Protein AF-A0A4U0XY15-F1 (afdb_monomer_lite)

Organism: NCBI:txid331657

Foldseek 3Di:
DDDDDPPPPPDPDADALVLLVQLLVVLLVVLLCLCACQQQLHDSCLLVQQQLLQFDFDQPDQDFFDFRLPPPSHDCVNRSLAGDSLVSLVVRPDDPVVLSVVVNVLLVCLVPVNADPDDCDVSNVVSVVSLVVSLLSLLSLCCSFQLAAWDFPQDDDPPPPDDPFGGDTQSQFAFRTRHNVDRGQWHRDSSFTWGWTQDPLDPPRDDIDITTGDSSSRSSVSSCVNYRLCSNCSSHVPDLSNPDRGSAADPVHPVRTDGPVNSLCSQQVSCCVRVVGRDGSLSSNLNSLVVCCVPPVVSNDPSSVVSNVVVPDD

Radius of gyration: 21.21 Å; chains: 1; bounding box: 57×50×67 Å

Structure (mmCIF, N/CA/C/O backbone):
data_AF-A0A4U0XY15-F1
#
_entry.id   AF-A0A4U0XY15-F1
#
loop_
_atom_site.group_PDB
_atom_site.id
_atom_site.type_symbol
_atom_site.label_atom_id
_atom_site.label_alt_id
_atom_site.label_comp_id
_atom_site.label_asym_id
_atom_site.label_entity_id
_atom_site.label_seq_id
_atom_site.pdbx_PDB_ins_code
_atom_site.Cartn_x
_atom_site.Cartn_y
_atom_site.Cartn_z
_atom_site.occupancy
_atom_site.B_iso_or_equiv
_atom_site.auth_seq_id
_atom_site.auth_comp_id
_atom_site.auth_asym_id
_atom_site.auth_atom_id
_atom_site.pdbx_PDB_model_num
ATOM 1 N N . MET A 1 1 ? -32.249 26.464 43.945 1.00 40.59 1 MET A N 1
ATOM 2 C CA . MET A 1 1 ? -30.861 26.825 44.298 1.00 40.59 1 MET A CA 1
ATOM 3 C C . MET A 1 1 ? -30.090 25.553 44.604 1.00 40.59 1 MET A C 1
ATOM 5 O O . MET A 1 1 ? -30.257 25.000 45.678 1.00 40.59 1 MET A O 1
ATOM 9 N N . ALA A 1 2 ? -29.302 25.084 43.643 1.00 29.73 2 ALA A N 1
ATOM 10 C CA . ALA A 1 2 ? -28.113 24.262 43.849 1.00 29.73 2 ALA A CA 1
ATOM 11 C C . ALA A 1 2 ? -27.262 24.458 42.589 1.00 29.73 2 ALA A C 1
ATOM 13 O O . ALA A 1 2 ? -27.740 24.267 41.473 1.00 29.73 2 ALA A O 1
ATOM 14 N N . SER A 1 3 ? -26.074 25.005 42.804 1.00 31.78 3 SER A N 1
ATOM 15 C CA . SER A 1 3 ? -25.081 25.400 41.811 1.00 31.78 3 SER A CA 1
ATOM 16 C C . SER A 1 3 ? -24.139 24.233 41.503 1.00 31.78 3 SER A C 1
ATOM 18 O O . SER A 1 3 ? -23.955 23.372 42.360 1.00 31.78 3 SER A O 1
ATOM 20 N N . ALA A 1 4 ? -23.467 24.343 40.350 1.00 26.89 4 ALA A N 1
ATOM 21 C CA . ALA A 1 4 ? -22.202 23.698 39.985 1.00 26.89 4 ALA A CA 1
ATOM 22 C C . ALA A 1 4 ? -22.316 22.235 39.496 1.00 26.89 4 ALA A C 1
ATOM 24 O O . ALA A 1 4 ? -23.094 21.453 40.018 1.00 26.89 4 ALA A O 1
ATOM 25 N N . VAL A 1 5 ? -21.600 21.777 38.466 1.00 28.75 5 VAL A N 1
ATOM 26 C CA . VAL A 1 5 ? -20.317 22.220 37.905 1.00 28.75 5 VAL A CA 1
ATOM 27 C C . VAL A 1 5 ? -20.362 22.059 36.378 1.00 28.75 5 VAL A C 1
ATOM 29 O O . VAL A 1 5 ? -20.582 20.963 35.867 1.00 28.75 5 VAL A O 1
ATOM 32 N N . HIS A 1 6 ? -20.117 23.147 35.644 1.00 28.34 6 HIS A N 1
ATOM 33 C CA . HIS A 1 6 ? -19.667 23.073 34.256 1.00 28.34 6 HIS A CA 1
ATOM 34 C C . HIS A 1 6 ? -18.239 22.521 34.261 1.00 28.34 6 HIS A C 1
ATOM 36 O O . HIS A 1 6 ? -17.288 23.247 34.543 1.00 28.34 6 HIS A O 1
ATOM 42 N N . HIS A 1 7 ? -18.086 21.233 33.966 1.00 27.61 7 HIS A N 1
ATOM 43 C CA . HIS A 1 7 ? -16.799 20.693 33.550 1.00 27.61 7 HIS A CA 1
ATOM 44 C C . HIS A 1 7 ? -16.627 20.961 32.055 1.00 27.61 7 HIS A C 1
ATOM 46 O O . HIS A 1 7 ? -16.933 20.125 31.207 1.00 27.61 7 HIS A O 1
ATOM 52 N N . ASP A 1 8 ? -16.138 22.162 31.747 1.00 27.27 8 ASP A N 1
ATOM 53 C CA . ASP A 1 8 ? -15.455 22.439 30.489 1.00 27.27 8 ASP A CA 1
ATOM 54 C C . ASP A 1 8 ? -14.149 21.629 30.458 1.00 27.27 8 ASP A C 1
ATOM 56 O O . ASP A 1 8 ? -13.078 22.112 30.821 1.00 27.27 8 ASP A O 1
ATOM 60 N N . PHE A 1 9 ? -14.234 20.373 30.017 1.00 30.92 9 PHE A N 1
ATOM 61 C CA . PHE A 1 9 ? -13.080 19.678 29.458 1.00 30.92 9 PHE A CA 1
ATOM 62 C C . PHE A 1 9 ? -12.965 20.061 27.982 1.00 30.92 9 PHE A C 1
ATOM 64 O O . PHE A 1 9 ? -13.822 19.759 27.148 1.00 30.92 9 PHE A O 1
ATOM 71 N N . ILE A 1 10 ? -11.888 20.772 27.663 1.00 33.22 10 ILE A N 1
ATOM 72 C CA . ILE A 1 10 ? -11.533 21.219 26.318 1.00 33.22 10 ILE A CA 1
ATOM 73 C C . ILE A 1 10 ? -11.110 19.997 25.483 1.00 33.22 10 ILE A C 1
ATOM 75 O O . ILE A 1 10 ? -9.935 19.702 25.343 1.00 33.22 10 ILE A O 1
ATOM 79 N N . PHE A 1 11 ? -12.084 19.292 24.906 1.00 35.62 11 PHE A N 1
ATOM 80 C CA . PHE A 1 11 ? -11.947 18.466 23.699 1.00 35.62 11 PHE A CA 1
ATOM 81 C C . PHE A 1 11 ? -13.304 18.478 22.976 1.00 35.62 11 PHE A C 1
ATOM 83 O O . PHE A 1 11 ? -14.192 17.669 23.234 1.00 35.62 11 PHE A O 1
ATOM 90 N N . ARG A 1 12 ? -13.520 19.459 22.088 1.00 38.06 12 ARG A N 1
ATOM 91 C CA . ARG A 1 12 ? -14.828 19.684 21.448 1.00 38.06 12 ARG A CA 1
ATOM 92 C C . ARG A 1 12 ? -15.145 18.628 20.374 1.00 38.06 12 ARG A C 1
ATOM 94 O O . ARG A 1 12 ? -14.792 18.760 19.202 1.00 38.06 12 ARG A O 1
ATOM 101 N N . GLY A 1 13 ? -15.886 17.607 20.807 1.00 52.12 13 GLY A N 1
ATOM 102 C CA . GLY A 1 13 ? -16.767 16.746 20.011 1.00 52.12 13 GLY A CA 1
ATOM 103 C C . GLY A 1 13 ? -16.273 15.298 19.866 1.00 52.12 13 GLY A C 1
ATOM 104 O O . GLY A 1 13 ? -15.160 15.116 19.357 1.00 52.12 13 GLY A O 1
ATOM 105 N N . PRO A 1 14 ? -17.081 14.276 20.238 1.00 68.38 14 PRO A N 1
ATOM 106 C CA . PRO A 1 14 ? -16.707 12.874 20.064 1.00 68.38 14 PRO A CA 1
ATOM 107 C C . PRO A 1 14 ? -16.464 12.600 18.579 1.00 68.38 14 PRO A C 1
ATOM 109 O O . PRO A 1 14 ? -17.283 12.988 17.747 1.00 68.38 14 PRO A O 1
ATOM 112 N N . LEU A 1 15 ? -15.334 11.966 18.252 1.00 76.44 15 LEU A N 1
ATOM 113 C CA . LEU A 1 15 ? -15.074 11.460 16.904 1.00 76.44 15 LEU A CA 1
ATOM 114 C C . LEU A 1 15 ? -16.253 10.574 16.492 1.00 76.44 15 LEU A C 1
ATOM 116 O O . LEU A 1 15 ? -16.599 9.642 17.229 1.00 76.44 15 LEU A O 1
ATOM 120 N N . LYS A 1 16 ? -16.888 10.893 15.365 1.00 83.56 16 LYS A N 1
ATOM 121 C CA . LYS A 1 16 ? -18.026 10.129 14.854 1.00 83.56 16 LYS A CA 1
ATOM 122 C C . LYS A 1 16 ? -17.606 9.206 13.716 1.00 83.56 16 LYS A C 1
ATOM 124 O O . LYS A 1 16 ? -16.544 9.374 13.118 1.00 83.56 16 LYS A O 1
ATOM 129 N N . VAL A 1 17 ? -18.460 8.238 13.395 1.00 81.00 17 VAL A N 1
ATOM 130 C CA . VAL A 1 17 ? -18.240 7.342 12.249 1.00 81.00 17 VAL A CA 1
ATOM 131 C C . VAL A 1 17 ? -18.185 8.148 10.951 1.00 81.00 17 VAL A C 1
ATOM 133 O O . VAL A 1 17 ? -17.357 7.869 10.092 1.00 81.00 17 VAL A O 1
ATOM 136 N N . GLU A 1 18 ? -18.984 9.209 10.834 1.00 85.06 18 GLU A N 1
ATOM 137 C CA . GLU A 1 18 ? -18.983 10.084 9.66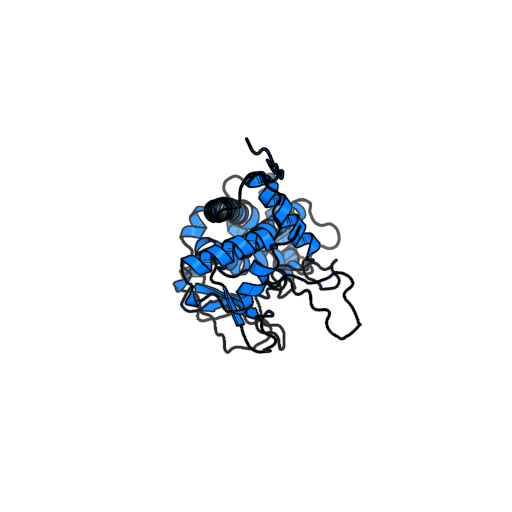1 1.00 85.06 18 GLU A CA 1
ATOM 138 C C . GLU A 1 18 ? -17.639 10.802 9.475 1.00 85.06 18 GLU A C 1
ATOM 140 O O . GLU A 1 18 ? -17.211 11.000 8.339 1.00 85.06 18 GLU A O 1
ATOM 145 N N . ASP A 1 19 ? -16.941 11.143 10.565 1.00 86.88 19 ASP A N 1
ATOM 146 C CA . ASP A 1 19 ? -15.603 11.743 10.499 1.00 86.88 19 ASP A CA 1
ATOM 147 C C . ASP A 1 19 ? -14.583 10.740 9.936 1.00 86.88 19 ASP A C 1
ATOM 149 O O . ASP A 1 19 ? -13.759 11.094 9.093 1.00 86.88 19 ASP A O 1
ATOM 153 N N . VAL A 1 20 ? -14.671 9.474 10.365 1.00 85.00 20 VAL A N 1
ATOM 154 C CA . VAL A 1 20 ? -13.834 8.363 9.876 1.00 85.00 20 VAL A CA 1
ATOM 155 C C . VAL A 1 20 ? -14.108 8.088 8.398 1.00 85.00 20 VAL A C 1
ATOM 157 O O . VAL A 1 20 ? -13.168 7.973 7.613 1.00 85.00 20 VAL A O 1
ATOM 160 N N . VAL A 1 21 ? -15.381 8.054 7.992 1.00 87.00 21 VAL A N 1
ATOM 161 C CA . VAL A 1 21 ? -15.777 7.845 6.591 1.00 87.00 21 VAL A CA 1
ATOM 162 C C . VAL A 1 21 ? -15.317 9.005 5.710 1.00 87.00 21 VAL A C 1
ATOM 164 O O . VAL A 1 21 ? -14.749 8.784 4.640 1.00 87.00 21 VAL A O 1
ATOM 167 N N . LYS A 1 22 ? -15.503 10.249 6.167 1.00 89.38 22 LYS A N 1
ATOM 168 C CA . LYS A 1 22 ? -15.029 11.446 5.465 1.00 89.38 22 LYS A CA 1
ATOM 169 C C . LYS A 1 22 ? -13.512 11.418 5.285 1.00 89.38 22 LYS A C 1
ATOM 171 O O . LYS A 1 22 ? -13.041 11.644 4.171 1.00 89.38 22 LYS A O 1
ATOM 176 N N . LEU A 1 23 ? -12.766 11.109 6.348 1.00 92.19 23 LEU A N 1
ATOM 177 C CA . LEU A 1 23 ? -11.311 10.976 6.294 1.00 92.19 23 LEU A CA 1
ATOM 178 C C . LEU A 1 23 ? -10.887 9.875 5.313 1.00 92.19 23 LEU A C 1
ATOM 180 O O . LEU A 1 23 ? -10.022 10.111 4.474 1.00 92.19 23 LEU A O 1
ATOM 184 N N . GLY A 1 24 ? -11.526 8.703 5.376 1.00 92.44 24 GLY A N 1
ATOM 185 C CA . GLY A 1 24 ? -11.259 7.580 4.478 1.00 92.44 24 GLY A CA 1
ATOM 186 C C . GLY A 1 24 ? -11.493 7.927 3.006 1.00 92.44 24 GLY A C 1
ATOM 187 O O . GLY A 1 24 ? -10.650 7.622 2.165 1.00 92.44 24 GLY A O 1
ATOM 188 N N . ASN A 1 25 ? -12.583 8.627 2.682 1.00 94.00 25 ASN A N 1
ATOM 189 C CA . ASN A 1 25 ? -12.886 9.060 1.312 1.00 94.00 25 ASN A CA 1
ATOM 190 C C . ASN A 1 25 ? -11.884 10.098 0.783 1.00 94.00 25 ASN A C 1
ATOM 192 O O . ASN A 1 25 ? -11.431 9.994 -0.361 1.00 94.00 25 ASN A O 1
ATOM 196 N N . GLN A 1 26 ? -11.509 11.079 1.612 1.00 95.38 26 GLN A N 1
ATOM 197 C CA . GLN A 1 26 ? -10.499 12.081 1.255 1.00 95.38 26 GLN A CA 1
ATOM 198 C C . GLN A 1 26 ? -9.140 11.422 0.995 1.00 95.38 26 GLN A C 1
ATOM 200 O O . GLN A 1 26 ? -8.564 11.605 -0.077 1.00 95.38 26 GLN A O 1
ATOM 205 N N . LEU A 1 27 ? -8.676 10.582 1.926 1.00 96.38 27 LEU A N 1
ATOM 206 C CA . LEU A 1 27 ? -7.418 9.848 1.784 1.00 96.38 27 LEU A CA 1
ATOM 207 C C . LEU A 1 27 ? -7.439 8.892 0.589 1.00 96.38 27 LEU A C 1
ATOM 209 O O . LEU A 1 27 ? -6.442 8.801 -0.114 1.00 96.38 27 LEU A O 1
ATOM 213 N N . SER A 1 28 ? -8.560 8.220 0.309 1.00 96.44 28 SER A N 1
ATOM 214 C CA . SER A 1 28 ? -8.675 7.325 -0.854 1.00 96.44 28 SER A CA 1
ATOM 215 C C . SER A 1 28 ? -8.526 8.094 -2.164 1.00 96.44 28 SER A C 1
ATOM 217 O O . SER A 1 28 ? -7.847 7.635 -3.078 1.00 96.44 28 SER A O 1
ATOM 219 N N . THR A 1 29 ? -9.124 9.286 -2.246 1.00 96.62 29 THR A N 1
ATOM 220 C CA . THR A 1 29 ? -9.029 10.157 -3.425 1.00 96.62 29 THR A CA 1
ATOM 221 C C . THR A 1 29 ? -7.600 10.661 -3.628 1.00 96.62 29 THR A C 1
ATOM 223 O O . THR A 1 29 ? -7.073 10.614 -4.740 1.00 96.62 29 THR A O 1
ATOM 226 N N . GLU A 1 30 ? -6.947 11.112 -2.557 1.00 97.06 30 GLU A N 1
ATOM 227 C CA . GLU A 1 30 ? -5.562 11.589 -2.610 1.00 97.06 30 GLU A CA 1
ATOM 228 C C . GLU A 1 30 ? -4.576 10.459 -2.910 1.00 97.06 30 GLU A C 1
ATOM 230 O O . GLU A 1 30 ? -3.719 10.623 -3.774 1.00 97.06 30 GLU A O 1
ATOM 235 N N . ALA A 1 31 ? -4.737 9.290 -2.285 1.00 98.00 31 ALA A N 1
ATOM 236 C CA . ALA A 1 31 ? -3.932 8.106 -2.564 1.00 98.00 31 ALA A CA 1
ATOM 237 C C . ALA A 1 31 ? -4.105 7.632 -4.012 1.00 98.00 31 ALA A C 1
ATOM 239 O O . ALA A 1 31 ? -3.116 7.297 -4.659 1.00 98.00 31 ALA A O 1
ATOM 240 N N . ALA A 1 32 ? -5.327 7.662 -4.556 1.00 97.62 32 ALA A N 1
ATOM 241 C CA . ALA A 1 32 ? -5.568 7.365 -5.965 1.00 97.62 32 ALA A CA 1
ATOM 242 C C . ALA A 1 32 ? -4.888 8.382 -6.891 1.00 97.62 32 ALA A C 1
ATOM 244 O O . ALA A 1 32 ? -4.275 7.988 -7.882 1.00 97.62 32 ALA A O 1
ATOM 245 N N . SER A 1 33 ? -4.956 9.678 -6.567 1.00 96.12 33 SER A N 1
ATOM 246 C CA . SER A 1 33 ? -4.261 10.721 -7.329 1.00 96.12 33 SER A CA 1
ATOM 247 C C . SER A 1 33 ? -2.747 10.537 -7.285 1.00 96.12 33 SER A C 1
ATOM 249 O O . SER A 1 33 ? -2.111 10.612 -8.330 1.00 96.12 33 SER A O 1
ATOM 251 N N . LEU A 1 34 ? -2.183 10.272 -6.108 1.00 97.06 34 LEU A N 1
ATOM 252 C CA . LEU A 1 34 ? -0.754 10.050 -5.908 1.00 97.06 34 LEU A CA 1
ATOM 253 C C . LEU A 1 34 ? -0.279 8.806 -6.670 1.00 97.06 34 LEU A C 1
ATOM 255 O O . LEU A 1 34 ? 0.646 8.891 -7.473 1.00 97.06 34 LEU A O 1
ATOM 259 N N . LEU A 1 35 ? -0.976 7.676 -6.507 1.00 97.38 35 LEU A N 1
ATOM 260 C CA . LEU A 1 35 ? -0.682 6.438 -7.227 1.00 97.38 35 LEU A CA 1
ATOM 261 C C . LEU A 1 35 ? -0.740 6.645 -8.742 1.00 97.38 35 LEU A C 1
ATOM 263 O O . LEU A 1 35 ? 0.195 6.291 -9.450 1.00 97.38 35 LEU A O 1
ATOM 267 N N . CYS A 1 36 ? -1.823 7.230 -9.254 1.00 95.25 36 CYS A N 1
ATOM 268 C CA . CYS A 1 36 ? -2.012 7.334 -10.696 1.00 95.25 36 CYS A CA 1
ATOM 269 C C . CYS A 1 36 ? -1.085 8.368 -11.323 1.00 95.25 36 CYS A C 1
ATOM 271 O O . CYS A 1 36 ? -0.427 8.057 -12.307 1.00 95.25 36 CYS A O 1
ATOM 273 N N . LYS A 1 37 ? -1.008 9.581 -10.771 1.00 93.88 37 LYS A N 1
ATOM 274 C CA . LYS A 1 37 ? -0.294 10.690 -11.416 1.00 93.88 37 LYS A CA 1
ATOM 275 C C . LYS A 1 37 ? 1.208 10.648 -11.171 1.00 93.88 37 LYS A C 1
ATOM 277 O O . LYS A 1 37 ? 1.968 10.931 -12.091 1.00 93.88 37 LYS A O 1
ATOM 282 N N . GLU A 1 38 ? 1.622 10.294 -9.957 1.00 94.06 38 GLU A N 1
ATOM 283 C CA . GLU A 1 38 ? 3.026 10.390 -9.549 1.00 94.06 38 GLU A CA 1
ATOM 284 C C . GLU A 1 38 ? 3.773 9.058 -9.650 1.00 94.06 38 GLU A C 1
ATOM 286 O O . GLU A 1 38 ? 4.972 9.068 -9.908 1.00 94.06 38 GLU A O 1
ATOM 291 N N . LEU A 1 39 ? 3.087 7.921 -9.463 1.00 95.00 39 LEU A N 1
ATOM 292 C CA . LEU A 1 39 ? 3.729 6.596 -9.474 1.00 95.00 39 LEU A CA 1
ATOM 293 C C . LEU A 1 39 ? 3.483 5.820 -10.776 1.00 95.00 39 LEU A C 1
ATOM 295 O O . LEU A 1 39 ? 4.365 5.114 -11.252 1.00 95.00 39 LEU A O 1
ATOM 299 N N . LEU A 1 40 ? 2.296 5.957 -11.373 1.00 94.38 40 LEU A N 1
ATOM 300 C CA . LEU A 1 40 ? 1.930 5.282 -12.625 1.00 94.38 40 LEU A CA 1
ATOM 301 C C . LEU A 1 40 ? 1.974 6.191 -13.856 1.00 94.38 40 LEU A C 1
ATOM 303 O O . LEU A 1 40 ? 1.839 5.676 -14.962 1.00 94.38 40 LEU A O 1
ATOM 307 N N . PHE A 1 41 ? 2.113 7.508 -13.679 1.00 92.69 41 PHE A N 1
ATOM 308 C CA . PHE A 1 41 ? 2.105 8.521 -14.745 1.00 92.69 41 PHE A CA 1
ATOM 309 C C . PHE A 1 41 ? 0.872 8.456 -15.667 1.00 92.69 41 PHE A C 1
ATOM 311 O O . PHE A 1 41 ? 0.956 8.597 -16.885 1.00 92.69 41 PHE A O 1
ATOM 318 N N . THR A 1 42 ? -0.304 8.237 -15.080 1.00 92.25 42 THR A N 1
ATOM 319 C CA . THR A 1 42 ? -1.578 8.049 -15.780 1.00 92.25 42 THR A CA 1
ATOM 320 C C . THR A 1 42 ? -2.745 8.776 -15.097 1.00 92.25 42 THR A C 1
ATOM 322 O O . THR A 1 42 ? -2.604 9.428 -14.060 1.00 92.25 42 THR A O 1
ATOM 325 N N . ASN A 1 43 ? -3.932 8.682 -15.696 1.00 91.19 43 ASN A N 1
ATOM 326 C CA . ASN A 1 43 ? -5.158 9.295 -15.188 1.00 91.19 43 ASN A CA 1
ATOM 327 C C . ASN A 1 43 ? -5.785 8.464 -14.059 1.00 91.19 43 ASN A C 1
ATOM 329 O O . ASN A 1 43 ? -5.721 7.242 -14.062 1.00 91.19 43 ASN A O 1
ATOM 333 N N . THR A 1 44 ? -6.486 9.110 -13.126 1.00 90.25 44 THR A N 1
ATOM 334 C CA . THR A 1 44 ? -7.104 8.429 -11.970 1.00 90.25 44 THR A CA 1
ATOM 335 C C . THR A 1 44 ? -8.243 7.474 -12.329 1.00 90.25 44 THR A C 1
ATOM 337 O O . THR A 1 44 ? -8.515 6.536 -11.584 1.00 90.25 44 THR A O 1
ATOM 340 N N . ASN A 1 45 ? -8.883 7.661 -13.487 1.00 90.00 45 ASN A N 1
ATOM 341 C CA . ASN A 1 45 ? -9.979 6.810 -13.961 1.00 90.00 45 ASN A CA 1
ATOM 342 C C . ASN A 1 45 ? -9.549 5.366 -14.278 1.00 90.00 45 ASN A C 1
ATOM 344 O O . ASN A 1 45 ? -10.402 4.503 -14.484 1.00 90.00 45 ASN A O 1
ATOM 348 N N . VAL A 1 46 ? -8.244 5.078 -14.331 1.00 90.50 46 VAL A N 1
ATOM 349 C CA . VAL A 1 46 ? -7.759 3.711 -14.552 1.00 90.50 46 VAL A CA 1
ATOM 350 C C . VAL A 1 46 ? -8.073 2.789 -13.377 1.00 90.50 46 VAL A C 1
ATOM 352 O O . VAL A 1 46 ? -8.288 1.600 -13.589 1.00 90.50 46 VAL A O 1
ATOM 355 N N . ILE A 1 47 ? -8.174 3.325 -12.155 1.00 93.62 47 ILE A N 1
ATOM 356 C CA . ILE A 1 47 ? -8.495 2.536 -10.957 1.00 93.62 47 ILE A CA 1
ATOM 357 C C . ILE A 1 47 ? -9.905 1.946 -11.051 1.00 93.62 47 ILE A C 1
ATOM 359 O O . ILE A 1 47 ? -10.151 0.817 -10.621 1.00 93.62 47 ILE A O 1
ATOM 363 N N . ASP A 1 48 ? -10.840 2.648 -11.688 1.00 92.00 48 ASP A N 1
ATOM 364 C CA . ASP A 1 48 ? -12.206 2.151 -11.857 1.00 92.00 48 ASP A CA 1
ATOM 365 C C . ASP A 1 48 ? -12.263 0.900 -12.740 1.00 92.00 48 ASP A C 1
ATOM 367 O O . ASP A 1 48 ? -13.106 0.034 -12.508 1.00 92.00 48 ASP A O 1
ATOM 371 N N . ARG A 1 49 ? -11.308 0.753 -13.667 1.00 91.38 49 ARG A N 1
ATOM 372 C CA . ARG A 1 49 ? -11.198 -0.383 -14.596 1.00 91.38 49 ARG A CA 1
ATOM 373 C C . ARG A 1 49 ? -10.627 -1.650 -13.964 1.00 91.38 49 ARG A C 1
ATOM 375 O O . ARG A 1 49 ? -10.727 -2.708 -14.569 1.00 91.38 49 ARG A O 1
ATOM 382 N N . VAL A 1 50 ? -10.043 -1.553 -12.771 1.00 93.44 50 VAL A N 1
ATOM 383 C CA . VAL A 1 50 ? -9.485 -2.698 -12.042 1.00 93.44 50 VAL A CA 1
ATOM 384 C C . VAL A 1 50 ? -10.613 -3.645 -11.618 1.00 93.44 50 VAL A C 1
ATOM 386 O O . VAL A 1 50 ? -11.520 -3.241 -10.881 1.00 93.44 50 VAL A O 1
ATOM 389 N N . VAL A 1 51 ? -10.540 -4.912 -12.035 1.00 93.50 51 VAL A N 1
ATOM 390 C CA . VAL A 1 51 ? -11.545 -5.948 -11.743 1.00 93.50 51 VAL A CA 1
ATOM 391 C C . VAL A 1 51 ? -10.968 -7.006 -10.801 1.00 93.50 51 VAL A C 1
ATOM 393 O O . VAL A 1 51 ? -10.456 -8.039 -11.224 1.00 93.50 51 VAL A O 1
ATOM 396 N N . LEU A 1 52 ? -11.111 -6.779 -9.492 1.00 92.44 52 LEU A N 1
ATOM 397 C CA . LEU A 1 52 ? -10.580 -7.682 -8.456 1.00 92.44 52 LEU A CA 1
ATOM 398 C C . LEU A 1 52 ? -11.150 -9.109 -8.527 1.00 92.44 52 LEU A C 1
ATOM 400 O O . LEU A 1 52 ? -10.457 -10.063 -8.192 1.00 92.44 52 LEU A O 1
ATOM 404 N N . GLY A 1 53 ? -12.382 -9.273 -9.024 1.00 92.06 53 GLY A N 1
ATOM 405 C CA . GLY A 1 53 ? -13.035 -10.581 -9.159 1.00 92.06 53 GLY A CA 1
ATOM 406 C C . GLY A 1 53 ? -12.336 -11.557 -10.115 1.00 92.06 53 GLY A C 1
ATOM 407 O O . GLY A 1 53 ? -12.612 -12.757 -10.079 1.00 92.06 53 GLY A O 1
ATOM 408 N N . GLN A 1 54 ? -11.432 -11.060 -10.962 1.00 90.69 54 GLN A N 1
ATOM 409 C CA . GLN A 1 54 ? -10.629 -11.878 -11.874 1.00 90.69 54 GLN A CA 1
ATOM 410 C C . GLN A 1 54 ? -9.310 -12.350 -11.254 1.00 90.69 54 GLN A C 1
ATOM 412 O O . GLN A 1 54 ? -8.652 -13.215 -11.823 1.00 90.69 54 GLN A O 1
ATOM 417 N N . LEU A 1 55 ? -8.939 -11.819 -10.088 1.00 92.81 55 LEU A N 1
ATOM 418 C CA . LEU A 1 55 ? -7.736 -12.240 -9.386 1.00 92.81 55 LEU A CA 1
ATOM 419 C C . LEU A 1 55 ? -7.951 -13.610 -8.743 1.00 92.81 55 LEU A C 1
ATOM 421 O O . LEU A 1 55 ? -9.049 -13.948 -8.281 1.00 92.81 55 LEU A O 1
ATOM 425 N N . ARG A 1 56 ? -6.888 -14.404 -8.738 1.00 92.31 56 ARG A N 1
ATOM 426 C CA . ARG A 1 56 ? -6.802 -15.711 -8.096 1.00 92.31 56 ARG A CA 1
ATOM 427 C C . ARG A 1 56 ? -5.598 -15.715 -7.170 1.00 92.31 56 ARG A C 1
ATOM 429 O O . ARG A 1 56 ? -4.649 -14.964 -7.375 1.00 92.31 56 ARG A O 1
ATOM 436 N N . ASP A 1 57 ? -5.696 -16.521 -6.128 1.00 93.44 57 ASP A N 1
ATOM 437 C CA . ASP A 1 57 ? -4.621 -16.696 -5.170 1.00 93.44 57 ASP A CA 1
ATOM 438 C C . ASP A 1 57 ? -4.679 -18.115 -4.605 1.00 93.44 57 ASP A C 1
ATOM 440 O O . ASP A 1 57 ? -5.744 -18.588 -4.195 1.00 93.44 57 ASP A O 1
ATOM 444 N N . ASP A 1 58 ? -3.546 -18.813 -4.614 1.00 90.62 58 ASP A N 1
ATOM 445 C CA . ASP A 1 58 ? -3.412 -20.105 -3.955 1.00 90.62 58 ASP A CA 1
ATOM 446 C C . ASP A 1 58 ? -2.984 -19.903 -2.503 1.00 90.62 58 ASP A C 1
ATOM 448 O O . ASP A 1 58 ? -1.836 -19.562 -2.207 1.00 90.62 58 ASP A O 1
ATOM 452 N N . LEU A 1 59 ? -3.926 -20.093 -1.581 1.00 88.06 59 LEU A N 1
ATOM 453 C CA . LEU A 1 59 ? -3.659 -20.008 -0.144 1.00 88.06 59 LEU A CA 1
ATOM 454 C C . LEU A 1 59 ? -2.878 -21.220 0.382 1.00 88.06 59 LEU A C 1
ATOM 456 O O . LEU A 1 59 ? -2.362 -21.166 1.496 1.00 88.06 59 LEU A O 1
ATOM 460 N N . THR A 1 60 ? -2.834 -22.316 -0.379 1.00 88.38 60 THR A N 1
ATOM 461 C CA . THR A 1 60 ? -2.144 -23.555 0.005 1.00 88.38 60 THR A CA 1
ATOM 462 C C . THR A 1 60 ? -0.703 -23.597 -0.481 1.00 88.38 60 THR A C 1
ATOM 464 O O . THR A 1 60 ? 0.090 -24.384 0.036 1.00 88.38 60 THR A O 1
ATOM 467 N N . ASP A 1 61 ? -0.349 -22.721 -1.421 1.00 88.88 61 ASP A N 1
ATOM 468 C CA . ASP A 1 61 ? 1.022 -22.569 -1.871 1.00 88.88 61 ASP A CA 1
ATOM 469 C C . ASP A 1 61 ? 1.848 -21.806 -0.820 1.00 88.88 61 ASP A C 1
ATOM 471 O O . ASP A 1 61 ? 1.645 -20.617 -0.534 1.00 88.88 61 ASP A O 1
ATOM 475 N N . GLY A 1 62 ? 2.755 -22.558 -0.198 1.00 87.81 62 GLY A N 1
ATOM 476 C CA . GLY A 1 62 ? 3.710 -22.096 0.801 1.00 87.81 62 GLY A CA 1
ATOM 477 C C . GLY A 1 62 ? 5.103 -21.829 0.234 1.00 87.81 62 GLY A C 1
ATOM 478 O O . GLY A 1 62 ? 6.033 -21.682 1.022 1.00 87.81 62 GLY A O 1
ATOM 479 N N . ALA A 1 63 ? 5.277 -21.814 -1.092 1.00 91.56 63 ALA A N 1
ATOM 480 C CA . ALA A 1 63 ? 6.567 -21.535 -1.703 1.00 91.56 63 ALA A CA 1
ATOM 481 C C . ALA A 1 63 ? 7.073 -20.148 -1.296 1.00 91.56 63 ALA A C 1
ATOM 483 O O . ALA A 1 63 ? 6.305 -19.186 -1.186 1.00 91.56 63 ALA A O 1
ATOM 484 N N . ASP A 1 64 ? 8.381 -20.064 -1.069 1.00 92.19 64 ASP A N 1
ATOM 485 C CA . ASP A 1 64 ? 9.061 -18.807 -0.788 1.00 92.19 64 ASP A CA 1
ATOM 486 C C . ASP A 1 64 ? 8.900 -17.854 -1.979 1.00 92.19 64 ASP A C 1
ATOM 488 O O . ASP A 1 64 ? 9.034 -18.267 -3.133 1.00 92.19 64 ASP A O 1
ATOM 492 N N . GLY A 1 65 ? 8.550 -16.594 -1.720 1.00 90.50 65 GLY A N 1
ATOM 493 C CA . GLY A 1 65 ? 8.271 -15.637 -2.790 1.00 90.50 65 GLY A CA 1
ATOM 494 C C . GLY A 1 65 ? 6.865 -15.731 -3.408 1.00 90.50 65 GLY A C 1
ATOM 495 O O . GLY A 1 65 ? 6.531 -14.897 -4.251 1.00 90.50 65 GLY A O 1
ATOM 496 N N . HIS A 1 66 ? 6.014 -16.681 -2.994 1.00 92.38 66 HIS A N 1
ATOM 497 C CA . HIS A 1 66 ? 4.650 -16.790 -3.529 1.00 92.38 66 HIS A CA 1
ATOM 498 C C . HIS A 1 66 ? 3.703 -15.712 -2.987 1.00 92.38 66 HIS A C 1
ATOM 500 O O . HIS A 1 66 ? 3.653 -15.433 -1.782 1.00 92.38 66 HIS A O 1
ATOM 506 N N . PHE A 1 67 ? 2.904 -15.141 -3.891 1.00 93.62 67 PHE A N 1
ATOM 507 C CA . PHE A 1 67 ? 1.744 -14.303 -3.599 1.00 93.62 67 PHE A CA 1
ATOM 508 C C . PHE A 1 67 ? 0.779 -14.248 -4.786 1.00 93.62 67 PHE A C 1
ATOM 510 O O . PHE A 1 67 ? 1.070 -14.746 -5.867 1.00 93.62 67 PHE A O 1
ATOM 517 N N . PHE A 1 68 ? -0.366 -13.578 -4.635 1.00 92.38 68 PHE A N 1
ATOM 518 C CA . PHE A 1 68 ? -1.388 -13.559 -5.688 1.00 92.38 68 PHE A CA 1
ATOM 519 C C . PHE A 1 68 ? -0.884 -13.041 -7.050 1.00 92.38 68 PHE A C 1
ATOM 521 O O . PHE A 1 68 ? -1.462 -13.392 -8.074 1.00 92.38 68 PHE A O 1
ATOM 528 N N . ALA A 1 69 ? 0.174 -12.212 -7.100 1.00 90.62 69 ALA A N 1
ATOM 529 C CA . ALA A 1 69 ? 0.719 -11.735 -8.375 1.00 90.62 69 ALA A CA 1
ATOM 530 C C . ALA A 1 69 ? 1.609 -12.742 -9.113 1.00 90.62 69 ALA A C 1
ATOM 532 O O . ALA A 1 69 ? 1.856 -12.555 -10.305 1.00 90.62 69 ALA A O 1
ATOM 533 N N . THR A 1 70 ? 2.069 -13.792 -8.431 1.00 89.44 70 THR A N 1
ATOM 534 C CA . THR A 1 70 ? 2.786 -14.921 -9.041 1.00 89.44 70 THR A CA 1
ATOM 535 C C . THR A 1 70 ? 1.847 -16.056 -9.445 1.00 89.44 70 THR A C 1
ATOM 537 O O . THR A 1 70 ? 2.289 -16.998 -10.091 1.00 89.44 70 THR A O 1
ATOM 540 N N . ASP A 1 71 ? 0.554 -15.970 -9.114 1.00 87.75 71 ASP A N 1
ATOM 541 C CA . ASP A 1 71 ? -0.436 -16.984 -9.477 1.00 87.75 71 ASP A CA 1
ATOM 542 C C . ASP A 1 71 ? -0.736 -16.956 -10.985 1.00 87.75 71 ASP A C 1
ATOM 544 O O . ASP A 1 71 ? -1.369 -16.029 -11.502 1.00 87.75 71 ASP A O 1
ATOM 548 N N . GLU A 1 72 ? -0.313 -18.006 -11.690 1.00 88.06 72 GLU A N 1
ATOM 549 C CA . GLU A 1 72 ? -0.452 -18.147 -13.146 1.00 88.06 72 GLU A CA 1
ATOM 550 C C . GLU A 1 72 ? -1.910 -18.169 -13.631 1.00 88.06 72 GLU A C 1
ATOM 552 O O . GLU A 1 72 ? -2.183 -17.914 -14.805 1.00 88.06 72 GLU A O 1
ATOM 557 N N . ARG A 1 73 ? -2.873 -18.448 -12.742 1.00 90.12 73 ARG A N 1
ATOM 558 C CA . ARG A 1 73 ? -4.307 -18.450 -13.077 1.00 90.12 73 ARG A CA 1
ATOM 559 C C . ARG A 1 73 ? -4.867 -17.037 -13.211 1.00 90.12 73 ARG A C 1
ATOM 561 O O . ARG A 1 73 ? -5.991 -16.873 -13.690 1.00 90.12 73 ARG A O 1
ATOM 568 N N . THR A 1 74 ? -4.124 -16.026 -12.765 1.00 89.75 74 THR A N 1
ATOM 569 C CA . THR A 1 74 ? -4.535 -14.629 -12.852 1.00 89.75 74 THR A CA 1
ATOM 570 C C . THR A 1 74 ? -4.056 -13.994 -14.155 1.00 89.75 74 THR A C 1
ATOM 572 O O . THR A 1 74 ? -2.868 -13.742 -14.350 1.00 89.75 74 THR A O 1
ATOM 575 N N . ASP A 1 75 ? -4.996 -13.612 -15.022 1.00 89.00 75 ASP A N 1
ATOM 576 C CA . ASP A 1 75 ? -4.699 -12.722 -16.146 1.00 89.00 75 ASP A CA 1
ATOM 577 C C . ASP A 1 75 ? -4.758 -11.253 -15.694 1.00 89.00 75 ASP A C 1
ATOM 579 O O . ASP A 1 75 ? -5.810 -10.608 -15.669 1.00 89.00 75 ASP A O 1
ATOM 583 N N . PHE A 1 76 ? -3.596 -10.695 -15.355 1.00 87.25 76 PHE A N 1
ATOM 584 C CA . PHE A 1 76 ? -3.480 -9.300 -14.924 1.00 87.25 76 PHE A CA 1
ATOM 585 C C . PHE A 1 76 ? -3.806 -8.268 -16.009 1.00 87.25 76 PHE A C 1
ATOM 587 O O . PHE A 1 76 ? -4.097 -7.115 -15.670 1.00 87.25 76 PHE A O 1
ATOM 594 N N . ARG A 1 77 ? -3.746 -8.648 -17.295 1.00 84.06 77 ARG A N 1
ATOM 595 C CA . ARG A 1 77 ? -4.138 -7.763 -18.400 1.00 84.06 77 ARG A CA 1
ATOM 596 C C . ARG A 1 77 ? -5.654 -7.682 -18.476 1.00 84.06 77 ARG A C 1
ATOM 598 O O . ARG A 1 77 ? -6.184 -6.575 -18.511 1.00 84.06 77 ARG A O 1
ATOM 605 N N . ALA A 1 78 ? -6.338 -8.825 -18.428 1.00 83.31 78 ALA A N 1
ATOM 606 C CA . ALA A 1 78 ? -7.798 -8.871 -18.369 1.00 83.31 78 ALA A CA 1
ATOM 607 C C . ALA A 1 78 ? -8.340 -8.158 -17.118 1.00 83.31 78 ALA A C 1
ATOM 609 O O . ALA A 1 78 ? -9.301 -7.392 -17.212 1.00 83.31 78 ALA A O 1
ATOM 610 N N . ALA A 1 79 ? -7.666 -8.327 -15.974 1.00 83.44 79 ALA A N 1
ATOM 611 C CA . ALA A 1 79 ? -8.060 -7.702 -14.713 1.00 83.44 79 ALA A CA 1
ATOM 612 C C . ALA A 1 79 ? -7.810 -6.181 -14.670 1.00 83.44 79 ALA A C 1
ATOM 614 O O . ALA A 1 79 ? -8.292 -5.507 -13.757 1.00 83.44 79 ALA A O 1
ATOM 615 N N . GLY A 1 80 ? -7.049 -5.629 -15.624 1.00 87.88 80 GLY A N 1
ATOM 616 C CA . GLY A 1 80 ? -6.709 -4.204 -15.672 1.00 87.88 80 GLY A CA 1
ATOM 617 C C . GLY A 1 80 ? -5.827 -3.736 -14.508 1.00 87.88 80 GLY A C 1
ATOM 618 O O . GLY A 1 80 ? -5.828 -2.552 -14.181 1.00 87.88 80 GLY A O 1
ATOM 619 N N . CYS A 1 81 ? -5.107 -4.652 -13.854 1.00 88.50 81 CYS A N 1
ATOM 620 C CA . CYS A 1 81 ? -4.324 -4.372 -12.643 1.00 88.50 81 CYS A CA 1
ATOM 621 C C . CYS A 1 81 ? -2.848 -4.059 -12.925 1.00 88.50 81 CYS A C 1
ATOM 623 O O . CYS A 1 81 ? -2.165 -3.511 -12.056 1.00 88.50 81 CYS A O 1
ATOM 625 N N . ARG A 1 82 ? -2.340 -4.461 -14.099 1.00 89.00 82 ARG A N 1
ATOM 626 C CA . ARG A 1 82 ? -0.935 -4.298 -14.483 1.00 89.00 82 ARG A CA 1
ATOM 627 C C . ARG A 1 82 ? -0.774 -3.156 -15.474 1.00 89.00 82 ARG A C 1
ATOM 629 O O . ARG A 1 82 ? -1.355 -3.180 -16.556 1.00 89.00 82 ARG A O 1
ATOM 636 N N . PHE A 1 83 ? 0.056 -2.193 -15.100 1.00 91.12 83 PHE A N 1
ATOM 637 C CA . PHE A 1 83 ? 0.341 -1.002 -15.887 1.00 91.12 83 PHE A CA 1
ATOM 638 C C . PHE A 1 83 ? 1.768 -1.036 -16.425 1.00 91.12 83 PHE A C 1
ATOM 640 O O . PHE A 1 83 ? 2.701 -1.421 -15.720 1.00 91.12 83 PHE A O 1
ATOM 647 N N . ASP A 1 84 ? 1.930 -0.605 -17.673 1.00 91.31 84 ASP A N 1
ATOM 648 C CA . ASP A 1 84 ? 3.236 -0.383 -18.287 1.00 91.31 84 ASP A CA 1
ATOM 649 C C . ASP A 1 84 ? 3.717 1.026 -17.920 1.00 91.31 84 ASP A C 1
ATOM 651 O O . ASP A 1 84 ? 3.406 2.012 -18.587 1.00 91.31 84 ASP A O 1
ATOM 655 N N . ILE A 1 85 ? 4.407 1.129 -16.782 1.00 92.06 85 ILE A N 1
ATOM 656 C CA . ILE A 1 85 ? 4.897 2.409 -16.260 1.00 92.06 85 ILE A CA 1
ATOM 657 C C . ILE A 1 85 ? 5.897 3.070 -17.229 1.00 92.06 85 ILE A C 1
ATOM 659 O O . ILE A 1 85 ? 5.723 4.260 -17.489 1.00 92.06 85 ILE A O 1
ATOM 663 N N . PRO A 1 86 ? 6.874 2.358 -17.833 1.00 90.81 86 PRO A N 1
ATOM 664 C CA . PRO A 1 86 ? 7.709 2.926 -18.893 1.00 90.81 86 PRO A CA 1
ATOM 665 C C . PRO A 1 86 ? 6.905 3.552 -20.041 1.00 90.81 86 PRO A C 1
ATOM 667 O O . PRO A 1 86 ? 7.145 4.708 -20.391 1.00 90.81 86 PRO A O 1
ATOM 670 N N . ALA A 1 87 ? 5.900 2.855 -20.580 1.00 90.44 87 ALA A N 1
ATOM 671 C CA . ALA A 1 87 ? 5.050 3.414 -21.635 1.00 90.44 87 ALA A CA 1
ATOM 672 C C . ALA A 1 87 ? 4.193 4.600 -21.148 1.00 90.44 87 ALA A C 1
ATOM 674 O O . ALA A 1 87 ? 3.938 5.551 -21.898 1.00 90.44 87 ALA A O 1
ATOM 675 N N . ASN A 1 88 ? 3.768 4.588 -19.882 1.00 91.56 88 ASN A N 1
ATOM 676 C CA . ASN A 1 88 ? 3.052 5.709 -19.279 1.00 91.56 88 ASN A CA 1
ATOM 677 C C . ASN A 1 88 ? 3.954 6.931 -19.066 1.00 91.56 88 ASN A C 1
ATOM 679 O O . ASN A 1 88 ? 3.462 8.047 -19.135 1.00 91.56 88 ASN A O 1
ATOM 683 N N . ILE A 1 89 ? 5.262 6.771 -18.851 1.00 89.69 89 ILE A N 1
ATOM 684 C CA . ILE A 1 89 ? 6.191 7.912 -18.775 1.00 89.69 89 ILE A CA 1
ATOM 685 C C . ILE A 1 89 ? 6.259 8.623 -20.135 1.00 89.69 89 ILE A C 1
ATOM 687 O O . ILE A 1 89 ? 6.194 9.854 -20.187 1.00 89.69 89 ILE A O 1
ATOM 691 N N . GLU A 1 90 ? 6.309 7.863 -21.237 1.00 84.81 90 GLU A N 1
ATOM 692 C CA . GLU A 1 90 ? 6.291 8.416 -22.602 1.00 84.81 90 GLU A CA 1
ATOM 693 C C . GLU A 1 90 ? 4.989 9.184 -22.868 1.00 84.81 90 GLU A C 1
ATOM 695 O O . GLU A 1 90 ? 4.983 10.354 -23.263 1.00 84.81 90 GLU A O 1
ATOM 700 N N . THR A 1 91 ? 3.859 8.531 -22.596 1.00 83.88 91 THR A N 1
ATOM 701 C CA . THR A 1 91 ? 2.522 9.049 -22.926 1.00 83.88 91 THR A CA 1
ATOM 702 C C . THR A 1 91 ? 1.942 9.986 -21.864 1.00 83.88 91 THR A C 1
ATOM 704 O O . THR A 1 91 ? 0.923 10.632 -22.103 1.00 83.88 91 THR A O 1
ATOM 707 N N . GLY A 1 92 ? 2.591 10.092 -20.702 1.00 70.75 92 GLY A N 1
ATOM 708 C CA . GLY A 1 92 ? 2.029 10.640 -19.472 1.00 70.75 92 GLY A CA 1
ATOM 709 C C . GLY A 1 92 ? 1.522 12.065 -19.619 1.00 70.75 92 GLY A C 1
ATOM 710 O O . GLY A 1 92 ? 2.267 12.987 -19.956 1.00 70.75 92 GLY A O 1
ATOM 711 N N . ASN A 1 93 ? 0.239 12.267 -19.348 1.00 63.41 93 ASN A N 1
ATOM 712 C CA . ASN A 1 93 ? -0.376 13.583 -19.426 1.00 63.41 93 ASN A CA 1
ATOM 713 C C . ASN A 1 93 ? 0.055 14.440 -18.225 1.00 63.41 93 ASN A C 1
ATOM 715 O O . ASN A 1 93 ? -0.231 14.101 -17.081 1.00 63.41 93 ASN A O 1
ATOM 719 N N . GLY A 1 94 ? 0.707 15.576 -18.487 1.00 68.00 94 GLY A N 1
ATOM 720 C CA . GLY A 1 94 ? 0.879 16.657 -17.505 1.00 68.00 94 GLY A CA 1
ATOM 721 C C . GLY A 1 94 ? 2.238 16.767 -16.807 1.00 68.00 94 GLY A C 1
ATOM 722 O O . GLY A 1 94 ? 2.457 17.753 -16.108 1.00 68.00 94 GLY A O 1
ATOM 723 N N . LYS A 1 95 ? 3.168 15.826 -17.012 1.00 79.81 95 LYS A N 1
ATOM 724 C CA . LYS A 1 95 ? 4.555 15.958 -16.532 1.00 79.81 95 LYS A CA 1
ATOM 725 C C . LYS A 1 95 ? 5.401 16.781 -17.518 1.00 79.81 95 LYS A C 1
ATOM 727 O O . LYS A 1 95 ? 5.270 16.553 -18.725 1.00 79.81 95 LYS A O 1
ATOM 732 N N . PRO A 1 96 ? 6.259 17.712 -17.052 1.00 85.56 96 PRO A N 1
ATOM 733 C CA . PRO A 1 96 ? 7.182 18.438 -17.921 1.00 85.56 96 PRO A CA 1
ATOM 734 C C . PRO A 1 96 ? 8.081 17.481 -18.713 1.00 85.56 96 PRO A C 1
ATOM 736 O O . PRO A 1 96 ? 8.549 16.477 -18.178 1.00 85.56 96 PRO A O 1
ATOM 739 N N . GLU A 1 97 ? 8.374 17.809 -19.975 1.00 86.38 97 GLU A N 1
ATOM 740 C CA . GLU A 1 97 ? 9.209 16.957 -20.838 1.00 86.38 97 GLU A CA 1
ATOM 741 C C . GLU A 1 97 ? 10.615 16.735 -20.261 1.00 86.38 97 GLU A C 1
ATOM 743 O O . GLU A 1 97 ? 11.203 15.674 -20.443 1.00 86.38 97 GLU A O 1
ATOM 748 N N . THR A 1 98 ? 11.139 17.700 -19.503 1.00 85.00 98 THR A N 1
ATOM 749 C CA . THR A 1 98 ? 12.417 17.573 -18.791 1.00 85.00 98 THR A CA 1
ATOM 750 C C . THR A 1 98 ? 12.383 16.476 -17.724 1.00 85.00 98 THR A C 1
ATOM 752 O O . THR A 1 98 ? 13.329 15.698 -17.621 1.00 85.00 98 THR A O 1
ATOM 755 N N . GLU A 1 99 ? 11.289 16.368 -16.964 1.00 82.94 99 GLU A N 1
ATOM 756 C CA . GLU A 1 99 ? 11.099 15.322 -15.952 1.00 82.94 99 GLU A CA 1
ATOM 757 C C . GLU A 1 99 ? 10.929 13.954 -16.619 1.00 82.94 99 GLU A C 1
ATOM 759 O O . GLU A 1 99 ? 11.582 12.990 -16.226 1.00 82.94 99 GLU A O 1
ATOM 764 N N . LYS A 1 100 ? 10.135 13.884 -17.697 1.00 84.00 100 LYS A N 1
ATOM 765 C CA . LYS A 1 100 ? 9.978 12.662 -18.498 1.00 84.00 100 LYS A CA 1
ATOM 766 C C . LYS A 1 100 ? 11.296 12.190 -19.099 1.00 84.00 100 LYS A C 1
ATOM 768 O O . LYS A 1 100 ? 11.628 11.015 -19.003 1.00 84.00 100 LYS A O 1
ATOM 773 N N . ALA A 1 101 ? 12.064 13.086 -19.718 1.00 85.88 101 ALA A N 1
ATOM 774 C CA . ALA A 1 101 ? 13.364 12.765 -20.300 1.00 85.88 101 ALA A CA 1
ATOM 775 C C . ALA A 1 101 ? 14.330 12.198 -19.254 1.00 85.88 101 ALA A C 1
ATOM 777 O O . ALA A 1 101 ? 15.016 11.214 -19.521 1.00 85.88 101 ALA A O 1
ATOM 778 N N . ALA A 1 102 ? 14.336 12.770 -18.053 1.00 85.44 102 ALA A N 1
ATOM 779 C CA . ALA A 1 102 ? 15.184 12.297 -16.976 1.00 85.44 102 ALA A CA 1
ATOM 780 C C . ALA A 1 102 ? 14.697 10.963 -16.376 1.00 85.44 102 ALA A C 1
ATOM 782 O O . ALA A 1 102 ? 15.521 10.082 -16.146 1.00 85.44 102 ALA A O 1
ATOM 783 N N . LEU A 1 103 ? 13.382 10.750 -16.219 1.00 83.56 103 LEU A N 1
ATOM 784 C CA . LEU A 1 103 ? 12.821 9.437 -15.868 1.00 83.56 103 LEU A CA 1
ATOM 785 C C . LEU A 1 103 ? 13.200 8.371 -16.902 1.00 83.56 103 LEU A C 1
ATOM 787 O O . LEU A 1 103 ? 13.663 7.304 -16.519 1.00 83.56 103 LEU A O 1
ATOM 791 N N . ARG A 1 104 ? 13.084 8.666 -18.203 1.00 86.44 104 ARG A N 1
ATOM 792 C CA . ARG A 1 104 ? 13.518 7.755 -19.278 1.00 86.44 104 ARG A CA 1
ATOM 793 C C . ARG A 1 104 ? 14.999 7.417 -19.180 1.00 86.44 104 ARG A C 1
ATOM 795 O O . ARG A 1 104 ? 15.360 6.256 -19.341 1.00 86.44 104 ARG A O 1
ATOM 802 N N . GLY A 1 105 ? 15.833 8.420 -18.898 1.00 84.62 105 GLY A N 1
ATOM 803 C CA . GLY A 1 105 ? 17.255 8.233 -18.623 1.00 84.62 105 GLY A CA 1
ATOM 804 C C . GLY A 1 105 ? 17.479 7.240 -17.487 1.00 84.62 105 GLY A C 1
ATOM 805 O O . GLY A 1 105 ? 18.138 6.233 -17.703 1.00 84.62 105 GLY A O 1
ATOM 806 N N . ILE A 1 106 ? 16.842 7.459 -16.330 1.00 83.94 106 ILE A N 1
ATOM 807 C CA . ILE A 1 106 ? 16.949 6.564 -15.166 1.00 83.94 106 ILE A CA 1
ATOM 808 C C . ILE A 1 106 ? 16.473 5.148 -15.507 1.00 83.94 106 ILE A C 1
ATOM 810 O O . ILE A 1 106 ? 17.207 4.201 -15.265 1.00 83.94 106 ILE A O 1
ATOM 814 N N . VAL A 1 107 ? 15.274 4.988 -16.086 1.00 85.19 107 VAL A N 1
ATOM 815 C CA . VAL A 1 107 ? 14.726 3.661 -16.426 1.00 85.19 107 VAL A CA 1
ATOM 816 C C . VAL A 1 107 ? 15.667 2.923 -17.373 1.00 85.19 107 VAL A C 1
ATOM 818 O O . VAL A 1 107 ? 15.975 1.755 -17.152 1.00 85.19 107 VAL A O 1
ATOM 821 N N . ARG A 1 108 ? 16.148 3.600 -18.421 1.00 83.50 108 ARG A N 1
ATOM 822 C CA . ARG A 1 108 ? 17.105 3.020 -19.361 1.00 83.50 108 ARG A CA 1
ATOM 823 C C . ARG A 1 108 ? 18.384 2.620 -18.631 1.00 83.50 108 ARG A C 1
ATOM 825 O O . ARG A 1 108 ? 18.818 1.482 -18.749 1.00 83.50 108 ARG A O 1
ATOM 832 N N . ASP A 1 109 ? 18.969 3.519 -17.856 1.00 80.69 109 ASP A N 1
ATOM 833 C CA . ASP A 1 109 ? 20.250 3.256 -17.215 1.00 80.69 109 ASP A CA 1
ATOM 834 C C . ASP A 1 109 ? 20.143 2.105 -16.193 1.00 80.69 109 ASP A C 1
ATOM 836 O O . ASP A 1 109 ? 20.991 1.214 -16.196 1.00 80.69 109 ASP A O 1
ATOM 840 N N . SER A 1 110 ? 19.047 2.033 -15.429 1.00 77.62 110 SER A N 1
ATOM 841 C CA . SER A 1 110 ? 18.735 0.915 -14.528 1.00 77.62 110 SER A CA 1
ATOM 842 C C . SER A 1 110 ? 18.553 -0.421 -15.261 1.00 77.62 110 SER A C 1
ATOM 844 O O . SER A 1 110 ? 19.016 -1.452 -14.775 1.00 77.62 110 SER A O 1
ATOM 846 N N . LEU A 1 111 ? 17.910 -0.426 -16.435 1.00 73.19 111 LEU A N 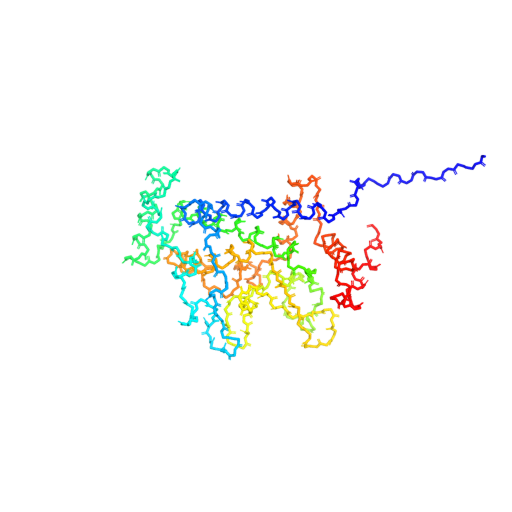1
ATOM 847 C CA . LEU A 1 111 ? 17.698 -1.642 -17.233 1.00 73.19 111 LEU A CA 1
ATOM 848 C C . LEU A 1 111 ? 18.974 -2.138 -17.931 1.00 73.19 111 LEU A C 1
ATOM 850 O O . LEU A 1 111 ? 19.122 -3.343 -18.126 1.00 73.19 111 LEU A O 1
ATOM 854 N N . PHE A 1 112 ? 19.873 -1.234 -18.336 1.00 69.12 112 PHE A N 1
ATOM 855 C CA . PHE A 1 112 ? 21.035 -1.573 -19.168 1.00 69.12 112 PHE A CA 1
ATOM 856 C C . PHE A 1 112 ? 22.361 -1.675 -18.403 1.00 69.12 112 PHE A C 1
ATOM 858 O O . PHE A 1 112 ? 23.213 -2.466 -18.804 1.00 69.12 112 PHE A O 1
ATOM 865 N N . TYR A 1 113 ? 22.558 -0.906 -17.330 1.00 62.75 113 TYR A N 1
ATOM 866 C CA . TYR A 1 113 ? 23.847 -0.820 -16.627 1.00 62.75 113 TYR A CA 1
ATOM 867 C C . TYR A 1 113 ? 23.823 -1.388 -15.199 1.00 62.75 113 TYR A C 1
ATOM 869 O O . TYR A 1 113 ? 24.874 -1.461 -14.563 1.00 62.75 113 TYR A O 1
ATOM 877 N N . GLY A 1 114 ? 22.665 -1.851 -14.714 1.00 60.78 114 GLY A N 1
ATOM 878 C CA . GLY A 1 114 ? 22.486 -2.288 -13.327 1.00 60.78 114 GLY A CA 1
ATOM 879 C C . GLY A 1 114 ? 22.305 -1.112 -12.358 1.00 60.78 114 GLY A C 1
ATOM 880 O O . GLY A 1 114 ? 22.325 0.049 -12.764 1.00 60.78 114 GLY A O 1
ATOM 881 N N . VAL A 1 115 ? 22.067 -1.419 -11.075 1.00 58.25 115 VAL A N 1
ATOM 882 C CA . VAL A 1 115 ? 21.740 -0.432 -10.025 1.00 58.25 115 VAL A CA 1
ATOM 883 C C . VAL A 1 115 ? 22.762 0.713 -10.018 1.00 58.25 115 VAL A C 1
ATOM 885 O O . VAL A 1 115 ? 23.966 0.492 -9.886 1.00 58.25 115 VAL A O 1
ATOM 888 N N . MET A 1 116 ? 22.273 1.947 -10.166 1.00 56.22 116 MET A N 1
ATOM 889 C CA . MET A 1 116 ? 23.091 3.162 -10.159 1.00 56.22 116 MET A CA 1
ATOM 890 C C . MET A 1 116 ? 23.790 3.320 -8.799 1.00 56.22 116 MET A C 1
ATOM 892 O O . MET A 1 116 ? 23.162 3.672 -7.802 1.00 56.22 116 MET A O 1
ATOM 896 N N . ASN A 1 117 ? 25.102 3.082 -8.754 1.00 48.38 117 ASN A N 1
ATOM 897 C CA . ASN A 1 117 ? 25.905 3.287 -7.551 1.00 48.38 117 ASN A CA 1
ATOM 898 C C . ASN A 1 117 ? 26.029 4.785 -7.206 1.00 48.38 117 ASN A C 1
ATOM 900 O O . ASN A 1 117 ? 26.627 5.563 -7.947 1.00 48.38 117 ASN A O 1
ATOM 904 N N . GLY A 1 118 ? 25.545 5.159 -6.019 1.00 49.53 118 GLY A N 1
ATOM 905 C CA . GLY A 1 118 ? 26.155 6.200 -5.180 1.00 49.53 118 GLY A CA 1
ATOM 906 C C . GLY A 1 118 ? 25.447 7.552 -5.084 1.00 49.53 118 GLY A C 1
ATOM 907 O O . GLY A 1 118 ? 25.545 8.192 -4.040 1.00 49.53 118 GLY A O 1
ATOM 908 N N . THR A 1 119 ? 24.680 7.970 -6.091 1.00 55.06 119 THR A N 1
ATOM 909 C CA . THR A 1 119 ? 23.904 9.218 -6.003 1.00 55.06 119 THR A CA 1
ATOM 910 C C . THR A 1 119 ? 22.498 8.966 -6.512 1.00 55.06 119 THR A C 1
ATOM 912 O O . THR A 1 119 ? 22.283 8.852 -7.719 1.00 55.06 119 THR A O 1
ATOM 915 N N . LEU A 1 120 ? 21.533 8.868 -5.591 1.00 61.19 120 LEU A N 1
ATOM 916 C CA . LEU A 1 120 ? 20.126 8.756 -5.956 1.00 61.19 120 LEU A CA 1
ATOM 917 C C . LEU A 1 120 ? 19.775 9.986 -6.803 1.00 61.19 120 LEU A C 1
ATOM 919 O O . LEU A 1 120 ? 19.854 11.120 -6.324 1.00 61.19 120 LEU A O 1
ATOM 923 N N . HIS A 1 121 ? 19.456 9.776 -8.081 1.00 74.44 121 HIS A N 1
ATOM 924 C CA . HIS A 1 121 ? 19.080 10.870 -8.969 1.00 74.44 121 HIS A CA 1
ATOM 925 C C . HIS A 1 121 ? 17.935 11.663 -8.303 1.00 74.44 121 HIS A C 1
ATOM 927 O O . HIS A 1 121 ? 16.998 11.028 -7.815 1.00 74.44 121 HIS A O 1
ATOM 933 N N . PRO A 1 122 ? 17.944 13.011 -8.270 1.00 83.56 122 PRO A N 1
ATOM 934 C CA . PRO A 1 122 ? 16.948 13.791 -7.521 1.00 83.56 122 PRO A CA 1
ATOM 935 C C . PRO A 1 122 ? 15.493 13.415 -7.836 1.00 83.56 122 PRO A C 1
ATOM 937 O O . PRO A 1 122 ? 14.633 13.407 -6.965 1.00 83.56 122 PRO A O 1
ATOM 940 N N . ILE A 1 123 ? 15.227 13.031 -9.084 1.00 84.00 123 ILE A N 1
ATOM 941 C CA . ILE A 1 123 ? 13.908 12.549 -9.519 1.00 84.00 123 ILE A CA 1
ATOM 942 C C . ILE A 1 123 ? 13.550 11.181 -8.928 1.00 84.00 123 ILE A C 1
ATOM 944 O O . ILE A 1 123 ? 12.399 10.970 -8.559 1.00 84.00 123 ILE A O 1
ATOM 948 N N . LEU A 1 124 ? 14.513 10.265 -8.796 1.00 85.38 124 LEU A N 1
ATOM 949 C CA . LEU A 1 124 ? 14.279 8.995 -8.109 1.00 85.38 124 LEU A CA 1
ATOM 950 C C . LEU A 1 124 ? 13.950 9.242 -6.632 1.00 85.38 124 LEU A C 1
ATOM 952 O O . LEU A 1 124 ? 13.070 8.573 -6.100 1.00 85.38 124 LEU A O 1
ATOM 956 N N . LYS A 1 125 ? 14.564 10.259 -6.007 1.00 88.38 125 LYS A N 1
ATOM 957 C CA . LYS A 1 125 ? 14.205 10.662 -4.643 1.00 88.38 125 LYS A CA 1
ATOM 958 C C . LYS A 1 125 ? 12.766 11.170 -4.550 1.00 88.38 125 LYS A C 1
ATOM 960 O O . LYS A 1 125 ? 12.034 10.741 -3.671 1.00 88.38 125 LYS A O 1
ATOM 965 N N . ILE A 1 126 ? 12.331 12.008 -5.493 1.00 90.69 126 ILE A N 1
ATOM 966 C CA . ILE A 1 126 ? 10.932 12.471 -5.566 1.00 90.69 126 ILE A CA 1
ATOM 967 C C . ILE A 1 126 ? 9.971 11.285 -5.737 1.00 90.69 126 ILE A C 1
ATOM 969 O O . ILE A 1 126 ? 8.925 11.233 -5.091 1.00 90.69 126 ILE A O 1
ATOM 973 N N . TYR A 1 127 ? 10.317 10.318 -6.591 1.00 91.50 127 TYR A N 1
ATOM 974 C CA . TYR A 1 127 ? 9.514 9.111 -6.782 1.00 91.50 127 TYR A CA 1
ATOM 975 C C . TYR A 1 127 ? 9.425 8.274 -5.494 1.00 91.50 127 TYR A C 1
ATOM 977 O O . TYR A 1 127 ? 8.337 7.845 -5.112 1.00 91.50 127 TYR A O 1
ATOM 985 N N . GLU A 1 128 ? 10.549 8.079 -4.801 1.00 92.19 128 GLU A N 1
ATOM 986 C CA . GLU A 1 128 ? 10.621 7.399 -3.504 1.00 92.19 128 GLU A CA 1
ATOM 987 C C . GLU A 1 128 ? 9.783 8.121 -2.436 1.00 92.19 128 GLU A C 1
ATOM 989 O O . GLU A 1 128 ? 8.988 7.484 -1.749 1.00 92.19 128 GLU A O 1
ATOM 994 N N . ASP A 1 129 ? 9.881 9.448 -2.337 1.00 94.50 129 ASP A N 1
ATOM 995 C CA . ASP A 1 129 ? 9.110 10.247 -1.380 1.00 94.50 129 ASP A CA 1
ATOM 996 C C . ASP A 1 129 ? 7.598 10.133 -1.646 1.00 94.50 129 ASP A C 1
ATOM 998 O O . ASP A 1 129 ? 6.805 9.951 -0.717 1.00 94.50 129 ASP A O 1
ATOM 1002 N N . ASN A 1 130 ? 7.187 10.155 -2.920 1.00 95.94 130 ASN A N 1
ATOM 1003 C CA . ASN A 1 130 ? 5.798 9.920 -3.325 1.00 95.94 130 ASN A CA 1
ATOM 1004 C C . ASN A 1 130 ? 5.335 8.493 -2.999 1.00 95.94 130 ASN A C 1
ATOM 1006 O O . ASN A 1 130 ? 4.200 8.293 -2.560 1.00 95.94 130 ASN A O 1
ATOM 1010 N N . LEU A 1 131 ? 6.206 7.498 -3.174 1.00 96.19 131 LEU A N 1
ATOM 1011 C CA . LEU A 1 131 ? 5.933 6.110 -2.818 1.00 96.19 131 LEU A CA 1
ATOM 1012 C C . LEU A 1 131 ? 5.752 5.950 -1.302 1.00 96.19 131 LEU A C 1
ATOM 1014 O O . LEU A 1 131 ? 4.772 5.350 -0.858 1.00 96.19 131 LEU A O 1
ATOM 1018 N N . ILE A 1 132 ? 6.648 6.526 -0.500 1.00 95.31 132 ILE A N 1
ATOM 1019 C CA . ILE A 1 132 ? 6.539 6.535 0.962 1.00 95.31 132 ILE A CA 1
ATOM 1020 C C . ILE A 1 132 ? 5.238 7.221 1.374 1.00 95.31 132 ILE A C 1
ATOM 1022 O O . ILE A 1 132 ? 4.489 6.673 2.182 1.00 95.31 132 ILE A O 1
ATOM 1026 N N . LYS A 1 133 ? 4.913 8.373 0.776 1.00 97.12 133 LYS A N 1
ATOM 1027 C CA . LYS A 1 133 ? 3.674 9.097 1.071 1.00 97.12 133 LYS A CA 1
ATOM 1028 C C . LYS A 1 133 ? 2.426 8.276 0.744 1.00 97.12 133 LYS A C 1
ATOM 1030 O O . LYS A 1 133 ? 1.467 8.274 1.517 1.00 97.12 133 LYS A O 1
ATOM 1035 N N . PHE A 1 134 ? 2.448 7.541 -0.365 1.00 98.06 134 PHE A N 1
ATOM 1036 C CA . PHE A 1 134 ? 1.380 6.616 -0.725 1.00 98.06 134 PHE A CA 1
ATOM 1037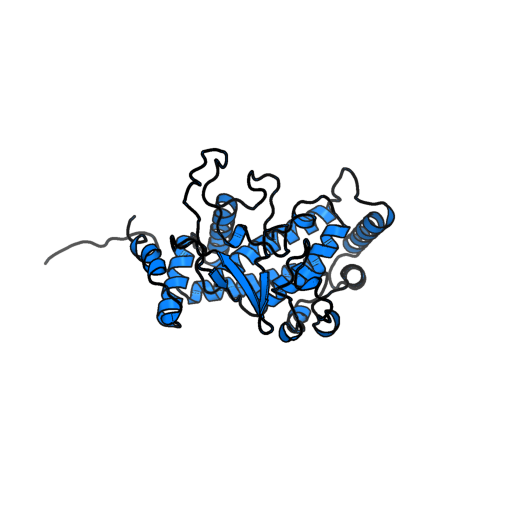 C C . PHE A 1 134 ? 1.239 5.493 0.309 1.00 98.06 134 PHE A C 1
ATOM 1039 O O . PHE A 1 134 ? 0.124 5.203 0.740 1.00 98.06 134 PHE A O 1
ATOM 1046 N N . LEU A 1 135 ? 2.349 4.907 0.765 1.00 96.69 135 LEU A N 1
ATOM 1047 C CA . LEU A 1 135 ? 2.338 3.887 1.816 1.00 96.69 135 LEU A CA 1
ATOM 1048 C C . LEU A 1 135 ? 1.804 4.435 3.150 1.00 96.69 135 LEU A C 1
ATOM 1050 O O . LEU A 1 135 ? 1.031 3.752 3.817 1.00 96.69 135 LEU A O 1
ATOM 1054 N N . GLU A 1 136 ? 2.118 5.681 3.516 1.00 96.19 136 GLU A N 1
ATOM 1055 C CA . GLU A 1 136 ? 1.533 6.327 4.699 1.00 96.19 136 GLU A CA 1
ATOM 1056 C C . GLU A 1 136 ? 0.004 6.420 4.592 1.00 96.19 136 GLU A C 1
ATOM 1058 O O . GLU A 1 136 ? -0.710 6.099 5.546 1.00 96.19 136 GLU A O 1
ATOM 1063 N N . TYR A 1 137 ? -0.516 6.819 3.426 1.00 97.50 137 TYR A N 1
ATOM 1064 C CA . TYR A 1 137 ? -1.959 6.836 3.183 1.00 97.50 137 TYR A CA 1
ATOM 1065 C C . TYR A 1 137 ? -2.559 5.437 3.207 1.00 97.50 137 TYR A C 1
ATOM 1067 O O . TYR A 1 137 ? -3.616 5.252 3.806 1.00 97.50 137 TYR A O 1
ATOM 1075 N N . MET A 1 138 ? -1.886 4.445 2.624 1.00 96.56 138 MET A N 1
ATOM 1076 C CA . MET A 1 138 ? -2.338 3.058 2.669 1.00 96.56 138 MET A CA 1
ATOM 1077 C C . MET A 1 138 ? -2.439 2.545 4.103 1.00 96.56 138 MET A C 1
ATOM 1079 O O . MET A 1 138 ? -3.464 1.968 4.452 1.00 96.56 138 MET A O 1
ATOM 1083 N N . LEU A 1 139 ? -1.454 2.811 4.962 1.00 94.12 139 LEU A N 1
ATOM 1084 C CA . LEU A 1 139 ? -1.499 2.412 6.369 1.00 94.12 139 LEU A CA 1
ATOM 1085 C C . LEU A 1 139 ? -2.741 2.969 7.085 1.00 94.12 139 LEU A C 1
ATOM 1087 O O . LEU A 1 139 ? -3.445 2.238 7.786 1.00 94.12 139 LEU A O 1
ATOM 1091 N N . LEU A 1 140 ? -3.059 4.250 6.867 1.00 93.94 140 LEU A N 1
ATOM 1092 C CA . LEU A 1 140 ? -4.264 4.864 7.431 1.00 93.94 140 LEU A CA 1
ATOM 1093 C C . LEU A 1 140 ? -5.542 4.312 6.806 1.00 93.94 140 LEU A C 1
ATOM 1095 O O . LEU A 1 140 ? -6.505 4.058 7.520 1.00 93.94 140 LEU A O 1
ATOM 1099 N N . LEU A 1 141 ? -5.577 4.104 5.494 1.00 94.69 141 LEU A N 1
ATOM 1100 C CA . LEU A 1 141 ? -6.746 3.547 4.818 1.00 94.69 141 LEU A CA 1
ATOM 1101 C C . LEU A 1 141 ? -7.040 2.123 5.290 1.00 94.69 141 LEU A C 1
ATOM 1103 O O . LEU A 1 141 ? -8.203 1.785 5.500 1.00 94.69 141 LEU A O 1
ATOM 1107 N N . LEU A 1 142 ? -6.016 1.305 5.529 1.00 92.56 142 LEU A N 1
ATOM 1108 C CA . LEU A 1 142 ? -6.182 -0.029 6.104 1.00 92.56 142 LEU A CA 1
ATOM 1109 C C . LEU A 1 142 ? -6.729 0.029 7.536 1.00 92.56 142 LEU A C 1
ATOM 1111 O O . LEU A 1 142 ? -7.605 -0.768 7.877 1.00 92.56 142 LEU A O 1
ATOM 1115 N N . LEU A 1 143 ? -6.289 1.002 8.342 1.00 90.56 143 LEU A N 1
ATOM 1116 C CA . LEU A 1 143 ? -6.851 1.253 9.673 1.00 90.56 143 LEU A CA 1
ATOM 1117 C C . LEU A 1 143 ? -8.329 1.661 9.596 1.00 90.56 143 LEU A C 1
ATOM 1119 O O . LEU A 1 143 ? -9.156 1.115 10.317 1.00 90.56 143 LEU A O 1
ATOM 1123 N N . LEU A 1 144 ? -8.665 2.613 8.724 1.00 89.00 144 LEU A N 1
ATOM 1124 C CA . LEU A 1 144 ? -9.997 3.222 8.660 1.00 89.00 144 LEU A CA 1
ATOM 1125 C C . LEU A 1 144 ? -11.038 2.324 7.978 1.00 89.00 144 LEU A C 1
ATOM 1127 O O . LEU A 1 144 ? -12.220 2.415 8.299 1.00 89.00 144 LEU A O 1
ATOM 1131 N N . THR A 1 145 ? -10.619 1.481 7.029 1.00 86.50 145 THR A N 1
ATOM 1132 C CA . THR A 1 145 ? -11.534 0.721 6.155 1.00 86.50 145 THR A CA 1
ATOM 1133 C C . THR A 1 145 ? -11.508 -0.786 6.381 1.00 86.50 145 THR A C 1
ATOM 1135 O O . THR A 1 145 ? -12.406 -1.477 5.915 1.00 86.50 145 THR A O 1
ATOM 1138 N N . GLY A 1 146 ? -10.520 -1.312 7.113 1.00 73.00 146 GLY A N 1
ATOM 1139 C CA . GLY A 1 146 ? -10.347 -2.752 7.327 1.00 73.00 146 GLY A CA 1
ATOM 1140 C C . GLY A 1 146 ? -11.359 -3.405 8.274 1.00 73.00 146 GLY A C 1
ATOM 1141 O O . GLY A 1 146 ? -11.223 -4.596 8.541 1.00 73.00 146 GLY A O 1
ATOM 1142 N N . ALA A 1 147 ? -12.333 -2.653 8.800 1.00 64.69 147 ALA A N 1
ATOM 1143 C CA . ALA A 1 147 ? -13.410 -3.131 9.678 1.00 64.69 147 ALA A CA 1
ATOM 1144 C C . ALA A 1 147 ? -12.949 -3.864 10.959 1.00 64.69 147 ALA A C 1
ATOM 1146 O O . ALA A 1 147 ? -13.736 -4.543 11.605 1.00 64.69 147 ALA A O 1
ATOM 1147 N N . GLN A 1 148 ? -11.684 -3.723 11.360 1.00 73.88 148 GLN A N 1
ATOM 1148 C CA . GLN A 1 148 ? -11.144 -4.249 12.616 1.00 73.88 148 GLN A CA 1
ATOM 1149 C C . GLN A 1 148 ? -10.205 -3.203 13.228 1.00 73.88 148 GLN A C 1
ATOM 1151 O O . GLN A 1 148 ? -9.484 -2.531 12.486 1.00 73.88 148 GLN A O 1
ATOM 1156 N N . PRO A 1 149 ? -10.167 -3.045 14.560 1.00 72.25 149 PRO A N 1
ATOM 1157 C CA . PRO A 1 149 ? -9.209 -2.153 15.201 1.00 72.25 149 PRO A CA 1
ATOM 1158 C C . PRO A 1 149 ? -7.786 -2.677 15.006 1.00 72.25 149 PRO A C 1
ATOM 1160 O O . PRO A 1 149 ? -7.571 -3.889 14.989 1.00 72.25 149 PRO A O 1
ATOM 1163 N N . ASP A 1 150 ? -6.804 -1.794 14.848 1.00 78.56 150 ASP A N 1
ATOM 1164 C CA . ASP A 1 150 ? -5.401 -2.221 14.883 1.00 78.56 150 ASP A CA 1
ATOM 1165 C C . ASP A 1 150 ? -4.988 -2.584 16.313 1.00 78.56 150 ASP A C 1
ATOM 1167 O O . ASP A 1 150 ? -5.351 -1.880 17.259 1.00 78.56 150 ASP A O 1
ATOM 1171 N N . GLN A 1 151 ? -4.255 -3.686 16.481 1.00 70.62 151 GLN A N 1
ATOM 1172 C CA . GLN A 1 151 ? -3.768 -4.096 17.796 1.00 70.62 151 GLN A CA 1
ATOM 1173 C C . GLN A 1 151 ? -2.337 -3.600 17.969 1.00 70.62 151 GLN A C 1
ATOM 1175 O O . GLN A 1 151 ? -1.416 -4.069 17.299 1.00 70.62 151 GLN A O 1
ATOM 1180 N N . LEU A 1 152 ? -2.136 -2.673 18.903 1.00 64.50 152 LEU A N 1
ATOM 1181 C CA . LEU A 1 152 ? -0.798 -2.348 19.375 1.00 64.50 152 LEU A CA 1
ATOM 1182 C C . LEU A 1 152 ? -0.353 -3.474 20.308 1.00 64.50 152 LEU A C 1
ATOM 1184 O O . LEU A 1 152 ? -0.940 -3.708 21.363 1.00 64.50 152 LEU A O 1
ATOM 1188 N N . SER A 1 153 ? 0.654 -4.234 19.889 1.00 54.06 153 SER A N 1
ATOM 1189 C CA . SER A 1 153 ? 1.139 -5.386 20.646 1.00 54.06 153 SER A CA 1
ATOM 1190 C C . SER A 1 153 ? 1.989 -4.946 21.840 1.00 54.06 153 SER A C 1
ATOM 1192 O O . SER A 1 153 ? 3.207 -5.067 21.796 1.00 54.06 153 SER A O 1
ATOM 1194 N N . GLU A 1 154 ? 1.375 -4.473 22.923 1.00 48.28 154 GLU A N 1
ATOM 1195 C CA . GLU A 1 154 ? 2.088 -4.007 24.129 1.00 48.28 154 GLU A CA 1
ATOM 1196 C C . GLU A 1 154 ? 2.807 -5.101 24.921 1.00 48.28 154 GLU A C 1
ATOM 1198 O O . GLU A 1 154 ? 3.546 -4.801 25.856 1.00 48.28 154 GLU A O 1
ATOM 1203 N N . ARG A 1 155 ? 2.644 -6.380 24.560 1.00 43.38 155 ARG A N 1
ATOM 1204 C CA . ARG A 1 155 ? 3.319 -7.459 25.282 1.00 43.38 155 ARG A CA 1
ATOM 1205 C C . ARG A 1 155 ? 4.812 -7.492 24.949 1.00 43.38 155 ARG A C 1
ATOM 1207 O O . ARG A 1 155 ? 5.154 -7.781 23.798 1.00 43.38 155 ARG A O 1
ATOM 1214 N N . PRO A 1 156 ? 5.698 -7.320 25.946 1.00 40.81 156 PRO A N 1
ATOM 1215 C CA . PRO A 1 156 ? 7.091 -7.703 25.799 1.00 40.81 156 PRO A CA 1
ATOM 1216 C C . PRO A 1 156 ? 7.114 -9.202 25.493 1.00 40.81 156 PRO A C 1
ATOM 1218 O O . PRO A 1 156 ? 6.467 -9.993 26.189 1.00 40.81 156 PRO A O 1
ATOM 1221 N N . ARG A 1 157 ? 7.840 -9.629 24.455 1.00 42.50 157 ARG A N 1
ATOM 1222 C CA . ARG A 1 157 ? 8.237 -11.039 24.391 1.00 42.50 157 ARG A CA 1
ATOM 1223 C C . ARG A 1 157 ? 9.034 -11.320 25.668 1.00 42.50 157 ARG A C 1
ATOM 1225 O O . ARG A 1 157 ? 9.869 -10.515 26.061 1.00 42.50 157 ARG A O 1
ATOM 1232 N N . ALA A 1 158 ? 8.761 -12.448 26.321 1.00 44.12 158 ALA A N 1
ATOM 1233 C CA . ALA A 1 158 ? 9.439 -12.865 27.554 1.00 44.12 158 ALA A CA 1
ATOM 1234 C C . ALA A 1 158 ? 10.953 -13.113 27.373 1.00 44.12 158 ALA A C 1
ATOM 1236 O O . ALA A 1 158 ? 11.642 -13.444 28.330 1.00 44.12 158 ALA A O 1
ATOM 1237 N N . ASP A 1 159 ? 11.462 -12.950 26.153 1.00 42.94 159 ASP A N 1
ATOM 1238 C CA . ASP A 1 159 ? 12.879 -12.951 25.852 1.00 42.94 159 ASP A CA 1
ATOM 1239 C C . ASP A 1 159 ? 13.399 -11.509 25.927 1.00 42.94 159 ASP A C 1
ATOM 1241 O O . ASP A 1 159 ? 13.029 -10.648 25.129 1.00 42.94 159 ASP A O 1
ATOM 1245 N N . HIS A 1 160 ? 14.236 -11.227 26.925 1.00 41.31 160 HIS A N 1
ATOM 1246 C CA . HIS A 1 160 ? 14.856 -9.921 27.176 1.00 41.31 160 HIS A CA 1
ATOM 1247 C C . HIS A 1 160 ? 15.920 -9.535 26.135 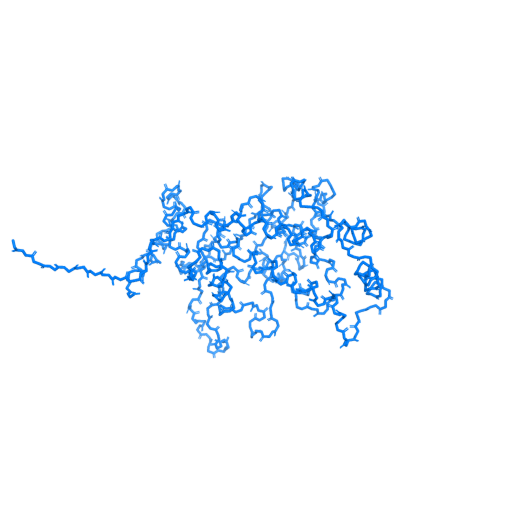1.00 41.31 160 HIS A C 1
ATOM 1249 O O . HIS A 1 160 ? 16.731 -8.637 26.363 1.00 41.31 160 HIS A O 1
ATOM 1255 N N . THR A 1 161 ? 15.919 -10.180 24.971 1.00 39.19 161 THR A N 1
ATOM 1256 C CA . THR A 1 161 ? 16.785 -9.839 23.853 1.00 39.19 161 THR A CA 1
ATOM 1257 C C . THR A 1 161 ? 15.994 -9.111 22.760 1.00 39.19 161 THR A C 1
ATOM 1259 O O . THR A 1 161 ? 15.335 -9.703 21.917 1.00 39.19 161 THR A O 1
ATOM 1262 N N . ARG A 1 162 ? 16.147 -7.777 22.774 1.00 38.75 162 ARG A N 1
ATOM 1263 C CA . ARG A 1 162 ? 15.864 -6.814 21.690 1.00 38.75 162 ARG A CA 1
ATOM 1264 C C . ARG A 1 162 ? 14.384 -6.557 21.363 1.00 38.75 162 ARG A C 1
ATOM 1266 O O . ARG A 1 162 ? 13.771 -7.287 20.605 1.00 38.75 162 ARG A O 1
ATOM 1273 N N . HIS A 1 163 ? 13.858 -5.439 21.865 1.00 38.47 163 HIS A N 1
ATOM 1274 C CA . HIS A 1 163 ? 13.446 -4.276 21.054 1.00 38.47 163 HIS A CA 1
ATOM 1275 C C . HIS A 1 163 ? 13.178 -3.101 22.020 1.00 38.47 163 HIS A C 1
ATOM 1277 O O . HIS A 1 163 ? 12.235 -3.183 22.804 1.00 38.47 163 HIS A O 1
ATOM 1283 N N . PRO A 1 164 ? 14.019 -2.047 22.038 1.00 37.53 164 PRO A N 1
ATOM 1284 C CA . PRO A 1 164 ? 13.821 -0.888 22.915 1.00 37.53 164 PRO A CA 1
ATOM 1285 C C . PRO A 1 164 ? 12.614 -0.023 22.508 1.00 37.53 164 PRO A C 1
ATOM 1287 O O . PRO A 1 164 ? 12.102 0.723 23.339 1.00 37.53 164 PRO A O 1
ATOM 1290 N N . ASP A 1 165 ? 12.107 -0.191 21.284 1.00 40.50 165 ASP A N 1
ATOM 1291 C CA . ASP A 1 165 ? 10.939 0.520 20.768 1.00 40.50 165 ASP A CA 1
ATOM 1292 C C . ASP A 1 165 ? 9.703 -0.384 20.816 1.00 40.50 165 ASP A C 1
ATOM 1294 O O . ASP A 1 165 ? 9.590 -1.389 20.110 1.00 40.50 165 ASP A O 1
ATOM 1298 N N . GLY A 1 166 ? 8.792 -0.059 21.732 1.00 46.06 166 GLY A N 1
ATOM 1299 C CA . GLY A 1 166 ? 7.623 -0.864 22.063 1.00 46.06 166 GLY A CA 1
ATOM 1300 C C . GLY A 1 166 ? 6.673 -1.175 20.897 1.00 46.06 166 GLY A C 1
ATOM 1301 O O . GLY A 1 166 ? 6.513 -0.413 19.954 1.00 46.06 166 GLY A O 1
ATOM 1302 N N . ALA A 1 167 ? 5.974 -2.302 21.034 1.00 52.78 167 ALA A N 1
ATOM 1303 C CA . ALA A 1 167 ? 4.658 -2.591 20.462 1.00 52.78 167 ALA A CA 1
ATOM 1304 C C . ALA A 1 167 ? 4.368 -2.134 19.022 1.00 52.78 167 ALA A C 1
ATOM 1306 O O . ALA A 1 167 ? 3.574 -1.213 18.845 1.00 52.78 167 ALA A O 1
ATOM 1307 N N . VAL A 1 168 ? 4.912 -2.793 17.992 1.00 58.16 168 VAL A N 1
ATOM 1308 C CA . VAL A 1 168 ? 4.530 -2.506 16.591 1.00 58.16 168 VAL A CA 1
ATOM 1309 C C . VAL A 1 168 ? 3.074 -2.901 16.321 1.00 58.16 168 VAL A C 1
ATOM 1311 O O . VAL A 1 168 ? 2.656 -4.008 16.676 1.00 58.16 168 VAL A O 1
ATOM 1314 N N . GLY A 1 169 ? 2.306 -1.980 15.727 1.00 68.88 169 GLY A N 1
ATOM 1315 C CA . GLY A 1 169 ? 0.925 -2.224 15.304 1.00 68.88 169 GLY A CA 1
ATOM 1316 C C . GLY A 1 169 ? 0.848 -3.346 14.272 1.00 68.88 169 GLY A C 1
ATOM 1317 O O . GLY A 1 169 ? 1.725 -3.462 13.412 1.00 68.88 169 GLY A O 1
ATOM 1318 N N . GLU A 1 170 ? -0.183 -4.188 14.347 1.00 79.25 170 GLU A N 1
ATOM 1319 C CA . GLU A 1 170 ? -0.346 -5.326 13.432 1.00 79.25 170 GLU A CA 1
ATOM 1320 C C . GLU A 1 170 ? -0.319 -4.886 11.967 1.00 79.25 170 GLU A C 1
ATOM 1322 O O . GLU A 1 170 ? 0.334 -5.535 11.146 1.00 79.25 170 GLU A O 1
ATOM 1327 N N . LEU A 1 171 ? -0.957 -3.757 11.649 1.00 86.19 171 LEU A N 1
ATOM 1328 C CA . LEU A 1 171 ? -0.980 -3.215 10.291 1.00 86.19 171 LEU A CA 1
ATOM 1329 C C . LEU A 1 171 ? 0.413 -2.841 9.764 1.00 86.19 171 LEU A C 1
ATOM 1331 O O . LEU A 1 171 ? 0.687 -3.064 8.589 1.00 86.19 171 LEU A O 1
ATOM 1335 N N . ALA A 1 172 ? 1.318 -2.341 10.608 1.00 85.62 172 ALA A N 1
ATOM 1336 C CA . ALA A 1 172 ? 2.687 -2.020 10.193 1.00 85.62 172 ALA A CA 1
ATOM 1337 C C . ALA A 1 172 ? 3.526 -3.281 9.897 1.00 85.62 172 ALA A C 1
ATOM 1339 O O . ALA A 1 172 ? 4.532 -3.208 9.199 1.00 85.62 172 ALA A O 1
ATOM 1340 N N . SER A 1 173 ? 3.087 -4.450 10.374 1.00 84.88 173 SER A N 1
ATOM 1341 C CA . SER A 1 173 ? 3.780 -5.730 10.181 1.00 84.88 173 SER A CA 1
ATOM 1342 C C . SER A 1 173 ? 3.281 -6.568 8.997 1.00 84.88 173 SER A C 1
ATOM 1344 O O . SER A 1 173 ? 3.724 -7.704 8.841 1.00 84.88 173 SER A O 1
ATOM 1346 N N . ILE A 1 174 ? 2.373 -6.030 8.171 1.00 90.56 174 ILE A N 1
ATOM 1347 C CA . ILE A 1 174 ? 1.762 -6.757 7.050 1.00 90.56 174 ILE A CA 1
ATOM 1348 C C . ILE A 1 174 ? 2.820 -7.192 6.030 1.00 90.56 174 ILE A C 1
ATOM 1350 O O . ILE A 1 174 ? 3.521 -6.363 5.439 1.00 90.56 174 ILE A O 1
ATOM 1354 N N . THR A 1 175 ? 2.859 -8.494 5.761 1.00 92.62 175 THR A N 1
ATOM 1355 C CA . THR A 1 175 ? 3.583 -9.106 4.646 1.00 92.62 175 THR A CA 1
ATOM 1356 C C . THR A 1 175 ? 2.657 -9.343 3.456 1.00 92.62 175 THR A C 1
ATOM 1358 O O . THR A 1 175 ? 1.463 -9.609 3.607 1.00 92.62 175 THR A O 1
ATOM 1361 N N . HIS A 1 176 ? 3.198 -9.236 2.247 1.00 93.81 176 HIS A N 1
ATOM 1362 C CA . HIS A 1 176 ? 2.450 -9.445 1.000 1.00 93.81 176 HIS A CA 1
ATOM 1363 C C . HIS A 1 176 ? 2.935 -10.659 0.206 1.00 93.81 176 HIS A C 1
ATOM 1365 O O . HIS A 1 176 ? 2.307 -11.013 -0.783 1.00 93.81 176 HIS A O 1
ATOM 1371 N N . VAL A 1 177 ? 4.012 -11.295 0.657 1.00 94.31 177 VAL A N 1
ATOM 1372 C CA . VAL A 1 177 ? 4.636 -12.462 0.041 1.00 94.31 177 VAL A CA 1
ATOM 1373 C C . VAL A 1 177 ? 5.035 -13.452 1.127 1.00 94.31 177 VAL A C 1
ATOM 1375 O O . VAL A 1 177 ? 5.270 -13.052 2.272 1.00 94.31 177 VAL A O 1
ATOM 1378 N N . ASN A 1 178 ? 5.024 -14.736 0.787 1.00 92.38 178 ASN A N 1
ATOM 1379 C CA . ASN A 1 178 ? 5.533 -15.776 1.667 1.00 92.38 178 ASN A CA 1
ATOM 1380 C C . ASN A 1 178 ? 7.050 -15.609 1.855 1.00 92.38 178 ASN A C 1
ATOM 1382 O O . ASN A 1 178 ? 7.759 -15.316 0.893 1.00 92.38 178 ASN A O 1
ATOM 1386 N N . ASP A 1 179 ? 7.519 -15.807 3.085 1.00 87.25 179 ASP A N 1
ATOM 1387 C CA . ASP A 1 179 ? 8.935 -15.728 3.468 1.00 87.25 179 ASP A CA 1
ATOM 1388 C C . ASP A 1 179 ? 9.263 -16.888 4.419 1.00 87.25 179 ASP A C 1
ATOM 1390 O O . ASP A 1 179 ? 8.957 -16.852 5.623 1.00 87.25 179 ASP A O 1
ATOM 1394 N N . GLY A 1 180 ? 9.804 -17.967 3.849 1.00 81.88 180 GLY A N 1
ATOM 1395 C CA . GLY A 1 180 ? 10.059 -19.228 4.542 1.00 81.88 180 GLY A CA 1
ATOM 1396 C C . GLY A 1 180 ? 8.812 -19.770 5.268 1.00 81.88 180 GLY A C 1
ATOM 1397 O O . GLY A 1 180 ? 7.820 -20.102 4.623 1.00 81.88 180 GLY A O 1
ATOM 1398 N N . PRO A 1 181 ? 8.819 -19.897 6.613 1.00 75.56 181 PRO A N 1
ATOM 1399 C CA . PRO A 1 181 ? 7.664 -20.391 7.367 1.00 75.56 181 PRO A CA 1
ATOM 1400 C C . PRO A 1 181 ? 6.535 -19.355 7.517 1.00 75.56 181 PRO A C 1
ATOM 1402 O O . PRO A 1 181 ? 5.476 -19.683 8.058 1.00 75.56 181 PRO A O 1
ATOM 1405 N N . ASN A 1 182 ? 6.755 -18.099 7.118 1.00 79.12 182 ASN A N 1
ATOM 1406 C CA . ASN A 1 182 ? 5.780 -17.030 7.281 1.00 79.12 182 ASN A CA 1
ATOM 1407 C C . ASN A 1 182 ? 4.884 -16.943 6.047 1.00 79.12 182 ASN A C 1
ATOM 1409 O O . ASN A 1 182 ? 5.328 -16.571 4.962 1.00 79.12 182 ASN A O 1
ATOM 1413 N N . VAL A 1 183 ? 3.598 -17.228 6.238 1.00 86.25 183 VAL A N 1
ATOM 1414 C CA . VAL A 1 183 ? 2.580 -17.014 5.205 1.00 86.25 183 VAL A CA 1
ATOM 1415 C C . VAL A 1 183 ? 2.264 -15.521 5.111 1.00 86.25 183 VAL A C 1
ATOM 1417 O O . VAL A 1 183 ? 2.146 -14.836 6.134 1.00 86.25 183 VAL A O 1
ATOM 1420 N N . ARG A 1 184 ? 2.120 -15.016 3.883 1.00 92.75 184 ARG A N 1
ATOM 1421 C CA . ARG A 1 184 ? 1.715 -13.630 3.610 1.00 92.75 184 ARG A CA 1
ATOM 1422 C C . ARG A 1 184 ? 0.405 -13.250 4.308 1.00 92.75 184 ARG A C 1
ATOM 1424 O O . ARG A 1 184 ? -0.489 -14.075 4.480 1.00 92.75 184 ARG A O 1
ATOM 1431 N N . ASN A 1 185 ? 0.251 -11.972 4.647 1.00 93.88 185 ASN A N 1
ATOM 1432 C CA . ASN A 1 185 ? -0.992 -11.446 5.212 1.00 93.88 185 ASN A CA 1
ATOM 1433 C C . ASN A 1 185 ? -1.980 -10.973 4.138 1.00 93.88 185 ASN A C 1
ATOM 1435 O O . ASN A 1 185 ? -3.184 -11.034 4.369 1.00 93.88 185 ASN A O 1
ATOM 1439 N N . VAL A 1 186 ? -1.499 -10.468 2.998 1.00 95.44 186 VAL A N 1
ATOM 1440 C CA . VAL A 1 186 ? -2.353 -9.997 1.894 1.00 95.44 186 VAL A CA 1
ATOM 1441 C C . VAL A 1 186 ? -2.696 -11.159 0.969 1.00 95.44 186 VAL A C 1
ATOM 1443 O O . VAL A 1 186 ? -1.807 -11.715 0.328 1.00 95.44 186 VAL A O 1
ATOM 1446 N N . VAL A 1 187 ? -3.982 -11.487 0.868 1.00 95.19 187 VAL A N 1
ATOM 1447 C CA . VAL A 1 187 ? -4.480 -12.590 0.039 1.00 95.19 187 VAL A CA 1
ATOM 1448 C C . VAL A 1 187 ? -5.702 -12.185 -0.785 1.00 95.19 187 VAL A C 1
ATOM 1450 O O . VAL A 1 187 ? -6.373 -11.197 -0.467 1.00 95.19 187 VAL A O 1
ATOM 1453 N N . ILE A 1 188 ? -6.013 -12.951 -1.834 1.00 94.19 188 ILE A N 1
ATOM 1454 C CA . ILE A 1 188 ? -7.281 -12.822 -2.571 1.00 94.19 188 ILE A CA 1
ATOM 1455 C C . ILE A 1 188 ? -8.221 -13.962 -2.174 1.00 94.19 188 ILE A C 1
ATOM 1457 O O . ILE A 1 188 ? -7.937 -15.131 -2.412 1.00 94.19 188 ILE A O 1
ATOM 1461 N N . MET A 1 189 ? -9.374 -13.617 -1.602 1.00 89.75 189 MET A N 1
ATOM 1462 C CA . MET A 1 189 ? -10.434 -14.560 -1.239 1.00 89.75 189 MET A CA 1
ATOM 1463 C C . MET A 1 189 ? -11.742 -14.113 -1.883 1.00 89.75 189 MET A C 1
ATOM 1465 O O . MET A 1 189 ? -12.131 -12.954 -1.758 1.00 89.75 189 MET A O 1
ATOM 1469 N N . ASP A 1 190 ? -12.400 -15.010 -2.620 1.00 85.19 190 ASP A N 1
ATOM 1470 C CA . ASP A 1 190 ? -13.682 -14.744 -3.293 1.00 85.19 190 ASP A CA 1
ATOM 1471 C C . ASP A 1 190 ? -13.688 -13.454 -4.140 1.00 85.19 190 ASP A C 1
ATOM 1473 O O . ASP A 1 190 ? -14.648 -12.679 -4.154 1.00 85.19 190 ASP A O 1
ATOM 1477 N N . GLY A 1 191 ? -12.578 -13.189 -4.840 1.00 83.25 191 GLY A N 1
ATOM 1478 C CA . GLY A 1 191 ? -12.426 -12.000 -5.684 1.00 83.25 191 GLY A CA 1
ATOM 1479 C C . GLY A 1 191 ? -12.257 -10.687 -4.911 1.00 83.25 191 GLY A C 1
ATOM 1480 O O . GLY A 1 191 ? -12.454 -9.607 -5.474 1.00 83.25 191 GLY A O 1
ATOM 1481 N N . ARG A 1 192 ? -11.921 -10.762 -3.620 1.00 89.44 192 ARG A N 1
ATOM 1482 C CA . ARG A 1 192 ? -11.684 -9.621 -2.733 1.00 89.44 192 ARG A CA 1
ATOM 1483 C C . ARG A 1 192 ? -10.294 -9.703 -2.130 1.00 89.44 192 ARG A C 1
ATOM 1485 O O . ARG A 1 192 ? -9.781 -10.782 -1.868 1.00 89.44 192 ARG A O 1
ATOM 1492 N N . VAL A 1 193 ? -9.707 -8.540 -1.872 1.00 94.12 193 VAL A N 1
ATOM 1493 C CA . VAL A 1 193 ? -8.477 -8.462 -1.084 1.00 94.12 193 VAL A CA 1
ATOM 1494 C C . VAL A 1 193 ? -8.838 -8.634 0.384 1.00 94.12 193 VAL A C 1
ATOM 1496 O O . VAL A 1 193 ? -9.631 -7.857 0.921 1.00 94.12 193 VAL A O 1
ATOM 1499 N N . THR A 1 194 ? -8.220 -9.612 1.030 1.00 93.19 194 THR A N 1
ATOM 1500 C CA . THR A 1 194 ? -8.363 -9.880 2.457 1.00 93.19 194 THR A CA 1
ATOM 1501 C C . THR A 1 194 ? -6.994 -9.796 3.115 1.00 93.19 194 THR A C 1
ATOM 1503 O O . THR A 1 194 ? -6.010 -10.324 2.605 1.00 93.19 194 THR A O 1
ATOM 1506 N N . ILE A 1 195 ? -6.920 -9.098 4.245 1.00 92.44 195 ILE A N 1
ATOM 1507 C CA . ILE A 1 195 ? -5.715 -9.019 5.068 1.00 92.44 195 ILE A CA 1
ATOM 1508 C C . ILE A 1 195 ? -5.947 -9.875 6.303 1.00 92.44 195 ILE A C 1
ATOM 1510 O O . ILE A 1 195 ? -6.868 -9.611 7.080 1.00 92.44 195 ILE A O 1
ATOM 1514 N N . ILE A 1 196 ? -5.111 -10.893 6.464 1.00 89.31 196 ILE A N 1
ATOM 1515 C CA . ILE A 1 196 ? -5.186 -11.863 7.551 1.00 89.31 196 ILE A CA 1
ATOM 1516 C C . ILE A 1 196 ? -4.044 -11.585 8.522 1.00 89.31 196 ILE A C 1
ATOM 1518 O O . ILE A 1 196 ? -2.882 -11.802 8.183 1.00 89.31 196 ILE A O 1
ATOM 1522 N N . THR A 1 197 ? -4.358 -11.119 9.732 1.00 85.06 197 THR A N 1
ATOM 1523 C CA . THR A 1 197 ? -3.368 -10.921 10.806 1.00 85.06 197 THR A CA 1
ATOM 1524 C C . THR A 1 197 ? -3.648 -11.849 11.990 1.00 85.06 197 THR A C 1
ATOM 1526 O O . THR A 1 197 ? -4.799 -12.224 12.225 1.00 85.06 197 THR A O 1
ATOM 1529 N N . PRO A 1 198 ? -2.630 -12.263 12.766 1.00 76.31 198 PRO A N 1
ATOM 1530 C CA . PRO A 1 198 ? -2.859 -12.985 14.015 1.00 76.31 198 PRO A CA 1
ATOM 1531 C C . PRO A 1 198 ? -3.674 -12.125 14.982 1.00 76.31 198 PRO A C 1
ATOM 1533 O O . PRO A 1 198 ? -3.346 -10.964 15.173 1.00 76.31 198 PRO A O 1
ATOM 1536 N N . ASN A 1 199 ? -4.687 -12.687 15.636 1.00 72.00 199 ASN A N 1
ATOM 1537 C CA . ASN A 1 199 ? -5.439 -11.986 16.672 1.00 72.00 199 ASN A CA 1
ATOM 1538 C C . ASN A 1 199 ? -4.714 -12.109 18.019 1.00 72.00 199 ASN A C 1
ATOM 1540 O O . ASN A 1 199 ? -4.752 -13.169 18.650 1.00 72.00 199 ASN A O 1
ATOM 1544 N N . ARG A 1 200 ? -4.085 -11.022 18.475 1.00 64.50 200 ARG A N 1
ATOM 1545 C CA . ARG A 1 200 ? -3.295 -10.994 19.717 1.00 64.50 200 ARG A CA 1
ATOM 1546 C C . ARG A 1 200 ? -4.115 -10.696 20.983 1.00 64.50 200 ARG A C 1
ATOM 1548 O O . ARG A 1 200 ? -3.586 -10.867 22.082 1.00 64.50 200 ARG A O 1
ATOM 1555 N N . PHE A 1 201 ? -5.402 -10.343 20.876 1.00 54.09 201 PHE A N 1
ATOM 1556 C CA . PHE A 1 201 ? -6.293 -10.138 22.033 1.00 54.09 201 PHE A CA 1
ATOM 1557 C C . PHE A 1 201 ? -6.646 -11.433 22.767 1.00 54.09 201 PHE A C 1
ATOM 1559 O O . PHE A 1 201 ? -6.881 -11.421 23.977 1.00 54.09 201 PHE A O 1
ATOM 1566 N N . ARG A 1 202 ? -6.709 -12.567 22.063 1.00 48.38 202 ARG A N 1
ATOM 1567 C CA . ARG A 1 202 ? -6.911 -13.861 22.715 1.00 48.38 202 ARG A CA 1
ATOM 1568 C C . ARG A 1 202 ? -5.541 -14.416 23.078 1.00 48.38 202 ARG A C 1
ATOM 1570 O O . ARG A 1 202 ? -4.710 -14.644 22.214 1.00 48.38 202 ARG A O 1
ATOM 1577 N N . GLY A 1 203 ? -5.342 -14.785 24.341 1.00 42.91 203 GLY A N 1
ATOM 1578 C CA . GLY A 1 203 ? -4.247 -15.687 24.730 1.00 42.91 203 GLY A CA 1
ATOM 1579 C C . GLY A 1 203 ? -4.284 -17.059 24.024 1.00 42.91 203 GLY A C 1
ATOM 1580 O O . GLY A 1 203 ? -3.423 -17.896 24.274 1.00 42.91 203 GLY A O 1
ATOM 1581 N N . ALA A 1 204 ? -5.265 -17.299 23.144 1.00 44.12 204 ALA A N 1
ATOM 1582 C CA . ALA A 1 204 ? -5.323 -18.428 22.234 1.00 44.12 204 ALA A CA 1
ATOM 1583 C C . ALA A 1 204 ? -4.451 -18.149 21.000 1.00 44.12 204 ALA A C 1
ATOM 1585 O O . ALA A 1 204 ? -4.789 -17.311 20.167 1.00 44.12 204 ALA A O 1
ATOM 1586 N N . LYS A 1 205 ? -3.355 -18.902 20.868 1.00 50.88 205 LYS A N 1
ATOM 1587 C CA . LYS A 1 205 ? -2.342 -18.824 19.797 1.00 50.88 205 LYS A CA 1
ATOM 1588 C C . LYS A 1 205 ? -2.865 -18.994 18.349 1.00 50.88 205 LYS A C 1
ATOM 1590 O O . LYS A 1 205 ? -2.050 -19.062 17.440 1.00 50.88 205 LYS A O 1
ATOM 1595 N N . THR A 1 206 ? -4.176 -19.095 18.114 1.00 54.97 206 THR A N 1
ATOM 1596 C CA . THR A 1 206 ? -4.749 -19.576 16.841 1.00 54.97 206 THR A CA 1
ATOM 1597 C C . THR A 1 206 ? -5.880 -18.733 16.250 1.00 54.97 206 THR A C 1
ATOM 1599 O O . THR A 1 206 ? -6.331 -19.041 15.151 1.00 54.97 206 THR A O 1
ATOM 1602 N N . SER A 1 207 ? -6.371 -17.682 16.915 1.00 69.12 207 SER A N 1
ATOM 1603 C CA . SER A 1 207 ? -7.390 -16.825 16.285 1.00 69.12 207 SER A CA 1
ATOM 1604 C C . SER A 1 207 ? -6.767 -15.894 15.241 1.00 69.12 207 SER A C 1
ATOM 1606 O O . SER A 1 207 ? -5.737 -15.282 15.509 1.00 69.12 207 SER A O 1
ATOM 1608 N N . LEU A 1 208 ? -7.414 -15.756 14.083 1.00 79.56 208 LEU A N 1
ATOM 1609 C CA . LEU A 1 208 ? -7.033 -14.837 13.007 1.00 79.56 208 LEU A CA 1
ATOM 1610 C C . LEU A 1 208 ? -8.031 -13.676 12.931 1.00 79.56 208 LEU A C 1
ATOM 1612 O O . LEU A 1 208 ? -9.221 -13.860 13.197 1.00 79.56 208 LEU A O 1
ATOM 1616 N N . LEU A 1 209 ? -7.544 -12.488 12.586 1.00 80.56 209 LEU A N 1
ATOM 1617 C CA . LEU A 1 209 ? -8.359 -11.352 12.177 1.00 80.56 209 LEU A CA 1
ATOM 1618 C C . LEU A 1 209 ? -8.395 -11.284 10.658 1.00 80.56 209 LEU A C 1
ATOM 1620 O O . LEU A 1 209 ? -7.352 -11.281 10.011 1.00 80.56 209 LEU A O 1
ATOM 1624 N N . TYR A 1 210 ? -9.601 -11.162 10.118 1.00 85.25 210 TYR A N 1
ATOM 1625 C CA . TYR A 1 210 ? -9.835 -10.947 8.699 1.00 85.25 210 TYR A CA 1
ATOM 1626 C C . TYR A 1 210 ? -10.275 -9.504 8.500 1.00 85.25 210 TYR A C 1
ATOM 1628 O O . TYR A 1 210 ? -11.245 -9.049 9.106 1.00 85.25 210 TYR A O 1
ATOM 1636 N N . ARG A 1 211 ? -9.552 -8.781 7.651 1.00 87.25 211 ARG A N 1
ATOM 1637 C CA . ARG A 1 211 ? -9.867 -7.407 7.264 1.00 87.25 211 ARG A CA 1
ATOM 1638 C C . ARG A 1 211 ? -10.162 -7.392 5.779 1.00 87.25 211 ARG A C 1
ATOM 1640 O O . ARG A 1 211 ? -9.352 -7.868 4.989 1.00 87.25 211 ARG A O 1
ATOM 1647 N N . SER A 1 212 ? -11.292 -6.815 5.400 1.00 88.81 212 SER A N 1
ATOM 1648 C CA . SER A 1 212 ? -11.627 -6.569 3.997 1.00 88.81 212 SER A CA 1
ATOM 1649 C C . SER A 1 212 ? -11.695 -5.061 3.790 1.00 88.81 212 SER A C 1
ATOM 1651 O O . SER A 1 212 ? -12.712 -4.462 4.143 1.00 88.81 212 SER A O 1
ATOM 1653 N N . PRO A 1 213 ? -10.618 -4.424 3.289 1.00 91.25 213 PRO A N 1
ATOM 1654 C CA . PRO A 1 213 ? -10.632 -2.999 2.991 1.00 91.25 213 PRO A CA 1
ATOM 1655 C C . PRO A 1 213 ? -11.746 -2.646 2.003 1.00 91.25 213 PRO A C 1
ATOM 1657 O O . PRO A 1 213 ? -12.266 -3.503 1.282 1.00 91.25 213 PRO A O 1
ATOM 1660 N N . TRP A 1 214 ? -12.092 -1.363 1.921 1.00 92.50 214 TRP A N 1
ATOM 1661 C CA . TRP A 1 214 ? -13.044 -0.911 0.909 1.00 92.50 214 TRP A CA 1
ATOM 1662 C C . TRP A 1 214 ? -12.556 -1.235 -0.509 1.00 92.50 214 TRP A C 1
ATOM 1664 O O . TRP A 1 214 ? -11.348 -1.191 -0.755 1.00 92.50 214 TRP A O 1
ATOM 1674 N N . PRO A 1 215 ? -13.468 -1.452 -1.479 1.00 93.12 215 PRO A N 1
ATOM 1675 C CA . PRO A 1 215 ? -13.093 -1.840 -2.838 1.00 93.12 215 PRO A CA 1
ATOM 1676 C C . PRO A 1 215 ? -12.045 -0.926 -3.482 1.00 93.12 215 PRO A C 1
ATOM 1678 O O . PRO A 1 215 ? -11.123 -1.413 -4.129 1.00 93.12 215 PRO A O 1
ATOM 1681 N N . VAL A 1 216 ? -12.144 0.393 -3.278 1.00 94.88 216 VAL A N 1
ATOM 1682 C CA . VAL A 1 216 ? -11.148 1.347 -3.789 1.00 94.88 216 VAL A CA 1
ATOM 1683 C C . VAL A 1 216 ? -9.767 1.116 -3.169 1.00 94.88 216 VAL A C 1
ATOM 1685 O O . VAL A 1 216 ? -8.785 1.048 -3.897 1.00 94.88 216 VAL A O 1
ATOM 1688 N N . VAL A 1 217 ? -9.683 0.895 -1.856 1.00 96.12 217 VAL A N 1
ATOM 1689 C CA . VAL A 1 217 ? -8.422 0.645 -1.137 1.00 96.12 217 VAL A CA 1
ATOM 1690 C C . VAL A 1 217 ? -7.800 -0.677 -1.587 1.00 96.12 217 VAL A C 1
ATOM 1692 O O . VAL A 1 217 ? -6.599 -0.741 -1.837 1.00 96.12 217 VAL A O 1
ATOM 1695 N N . SER A 1 218 ? -8.620 -1.714 -1.771 1.00 95.69 218 SER A N 1
ATOM 1696 C CA . SER A 1 218 ? -8.191 -3.002 -2.320 1.00 95.69 218 SER A CA 1
ATOM 1697 C C . SER A 1 218 ? -7.589 -2.860 -3.721 1.00 95.69 218 SER A C 1
ATOM 1699 O O . SER A 1 218 ? -6.530 -3.423 -3.991 1.00 95.69 218 SER A O 1
ATOM 1701 N N . LYS A 1 219 ? -8.219 -2.071 -4.603 1.00 96.50 219 LYS A N 1
ATOM 1702 C CA . LYS A 1 219 ? -7.690 -1.784 -5.946 1.00 96.50 219 LYS A CA 1
ATOM 1703 C C . LYS A 1 219 ? -6.350 -1.053 -5.882 1.00 96.50 219 LYS A C 1
ATOM 1705 O O . LYS A 1 219 ? -5.417 -1.462 -6.565 1.00 96.50 219 LYS A O 1
ATOM 1710 N N . LEU A 1 220 ? -6.237 -0.019 -5.043 1.00 97.62 220 LEU A N 1
ATOM 1711 C CA . LEU A 1 220 ? -4.985 0.723 -4.856 1.00 97.62 220 LEU A CA 1
ATOM 1712 C C . LEU A 1 220 ? -3.853 -0.195 -4.375 1.00 97.62 220 LEU A C 1
ATOM 1714 O O . LEU A 1 220 ? -2.758 -0.149 -4.934 1.00 97.62 220 LEU A O 1
ATOM 1718 N N . LEU A 1 221 ? -4.127 -1.063 -3.394 1.00 97.25 221 LEU A N 1
ATOM 1719 C CA . LEU A 1 221 ? -3.148 -2.019 -2.872 1.00 97.25 221 LEU A CA 1
ATOM 1720 C C . LEU A 1 221 ? -2.690 -3.016 -3.943 1.00 97.25 221 LEU A C 1
ATOM 1722 O O . LEU A 1 221 ? -1.493 -3.247 -4.093 1.00 97.25 221 LEU A O 1
ATOM 1726 N N . VAL A 1 222 ? -3.624 -3.581 -4.712 1.00 96.69 222 VAL A N 1
ATOM 1727 C CA . VAL A 1 222 ? -3.301 -4.527 -5.791 1.00 96.69 222 VAL A CA 1
ATOM 1728 C C . VAL A 1 222 ? -2.457 -3.863 -6.872 1.00 96.69 222 VAL A C 1
ATOM 1730 O O . VAL A 1 222 ? -1.429 -4.407 -7.262 1.00 96.69 222 VAL A O 1
ATOM 1733 N N . VAL A 1 223 ? -2.852 -2.679 -7.341 1.00 97.06 223 VAL A N 1
ATOM 1734 C CA . VAL A 1 223 ? -2.106 -1.961 -8.384 1.00 97.06 223 VAL A CA 1
ATOM 1735 C C . VAL A 1 223 ? -0.705 -1.587 -7.898 1.00 97.06 223 VAL A C 1
ATOM 1737 O O . VAL A 1 223 ? 0.264 -1.722 -8.649 1.00 97.06 223 VAL A O 1
ATOM 1740 N N . TYR A 1 224 ? -0.576 -1.182 -6.633 1.00 97.50 224 TYR A N 1
ATOM 1741 C CA . TYR A 1 224 ? 0.721 -0.951 -6.009 1.00 97.50 224 TYR A CA 1
ATOM 1742 C C . TYR A 1 224 ? 1.609 -2.207 -6.048 1.00 97.50 224 TYR A C 1
ATOM 1744 O O . TYR A 1 224 ? 2.739 -2.136 -6.533 1.00 97.50 224 TYR A O 1
ATOM 1752 N N . LEU A 1 225 ? 1.090 -3.353 -5.600 1.00 96.31 225 LEU A N 1
ATOM 1753 C CA . LEU A 1 225 ? 1.840 -4.611 -5.523 1.00 96.31 225 LEU A CA 1
ATOM 1754 C C . LEU A 1 225 ? 2.195 -5.201 -6.895 1.00 96.31 225 LEU A C 1
ATOM 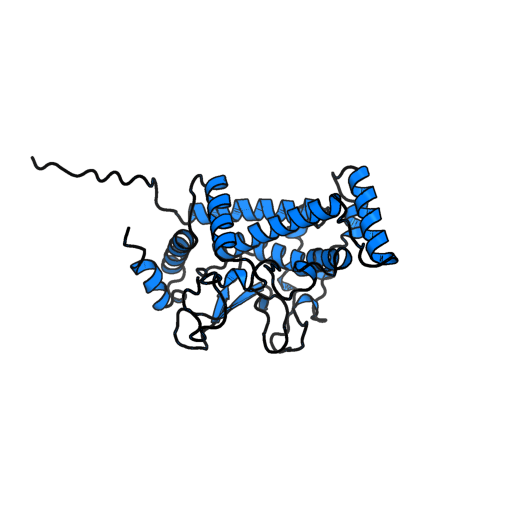1756 O O . LEU A 1 225 ? 3.261 -5.787 -7.043 1.00 96.31 225 LEU A O 1
ATOM 1760 N N . VAL A 1 226 ? 1.327 -5.042 -7.896 1.00 95.25 226 VAL A N 1
ATOM 1761 C CA . VAL A 1 226 ? 1.501 -5.647 -9.230 1.00 95.25 226 VAL A CA 1
ATOM 1762 C C . VAL A 1 226 ? 2.295 -4.751 -10.186 1.00 95.25 226 VAL A C 1
ATOM 1764 O O . VAL A 1 226 ? 2.949 -5.260 -11.095 1.00 95.25 226 VAL A O 1
ATOM 1767 N N . SER A 1 227 ? 2.236 -3.426 -10.017 1.00 95.38 227 SER A N 1
ATOM 1768 C CA . SER A 1 227 ? 2.835 -2.476 -10.970 1.00 95.38 227 SER A CA 1
ATOM 1769 C C . SER A 1 227 ? 3.927 -1.615 -10.343 1.00 95.38 227 SER A C 1
ATOM 1771 O O . SER A 1 227 ? 5.066 -1.632 -10.802 1.00 95.38 227 SER A O 1
ATOM 1773 N N . VAL A 1 228 ? 3.602 -0.875 -9.280 1.00 96.19 228 VAL A N 1
ATOM 1774 C CA . VAL A 1 228 ? 4.503 0.149 -8.723 1.00 96.19 228 VAL A CA 1
ATOM 1775 C C . VAL A 1 228 ? 5.698 -0.464 -8.012 1.00 96.19 228 VAL A C 1
ATOM 1777 O O . VAL A 1 228 ? 6.826 -0.047 -8.263 1.00 96.19 228 VAL A O 1
ATOM 1780 N N . ARG A 1 229 ? 5.473 -1.441 -7.127 1.00 94.88 229 ARG A N 1
ATOM 1781 C CA . ARG A 1 229 ? 6.550 -2.073 -6.359 1.00 94.88 229 ARG A CA 1
ATOM 1782 C C . ARG A 1 229 ? 7.539 -2.818 -7.269 1.00 94.88 229 ARG A C 1
ATOM 1784 O O . ARG A 1 229 ? 8.730 -2.544 -7.134 1.00 94.88 229 ARG A O 1
ATOM 1791 N N . PRO A 1 230 ? 7.106 -3.662 -8.233 1.00 93.31 230 PRO A N 1
ATOM 1792 C CA . PRO A 1 230 ? 8.031 -4.306 -9.164 1.00 93.31 230 PRO A CA 1
ATOM 1793 C C . PRO A 1 230 ? 8.812 -3.301 -10.010 1.00 93.31 230 PRO A C 1
ATOM 1795 O O . PRO A 1 230 ? 10.016 -3.455 -10.178 1.00 93.31 230 PRO A O 1
ATOM 1798 N N . PHE A 1 231 ? 8.164 -2.238 -10.499 1.00 93.25 231 PHE A N 1
ATOM 1799 C CA . PHE A 1 231 ? 8.862 -1.183 -11.233 1.00 93.25 231 PHE A CA 1
ATOM 1800 C C . PHE A 1 231 ? 9.897 -0.470 -10.360 1.00 93.25 231 PHE A C 1
ATOM 1802 O O . PHE A 1 231 ? 11.039 -0.318 -10.778 1.00 93.25 231 PHE A O 1
ATOM 1809 N N . PHE A 1 232 ? 9.553 -0.102 -9.126 1.00 92.50 232 PHE A N 1
ATOM 1810 C CA . PHE A 1 232 ? 10.510 0.503 -8.202 1.00 92.50 232 PHE A CA 1
ATOM 1811 C C . PHE A 1 232 ? 11.702 -0.422 -7.916 1.00 92.50 232 PH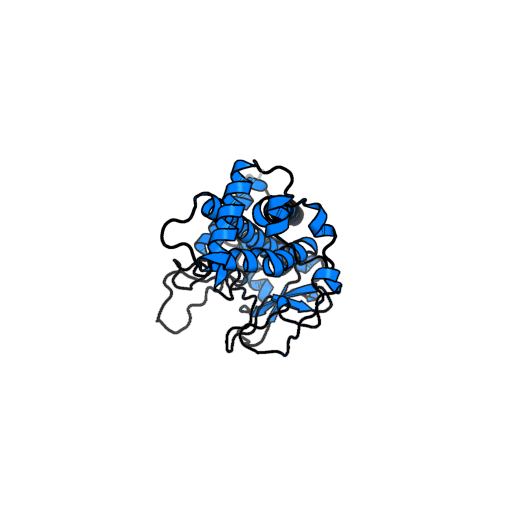E A C 1
ATOM 1813 O O . PHE A 1 232 ? 12.837 0.048 -7.888 1.00 92.50 232 PHE A O 1
ATOM 1820 N N . ALA A 1 233 ? 11.475 -1.735 -7.809 1.00 90.56 233 ALA A N 1
ATOM 1821 C CA . ALA A 1 233 ? 12.551 -2.713 -7.671 1.00 90.56 233 ALA A CA 1
ATOM 1822 C C . ALA A 1 233 ? 13.496 -2.754 -8.886 1.00 90.56 233 ALA A C 1
ATOM 1824 O O . ALA A 1 233 ? 14.678 -3.035 -8.714 1.00 90.56 233 ALA A O 1
ATOM 1825 N N . THR A 1 234 ? 13.030 -2.409 -10.094 1.00 89.12 234 THR A N 1
ATOM 1826 C CA . THR A 1 234 ? 13.932 -2.236 -11.251 1.00 89.12 234 THR A CA 1
ATOM 1827 C C . THR A 1 234 ? 14.817 -0.996 -11.130 1.00 89.12 234 THR A C 1
ATOM 1829 O O . THR A 1 234 ? 15.946 -1.009 -11.609 1.00 89.12 234 THR A O 1
ATOM 1832 N N . LEU A 1 235 ? 14.331 0.065 -10.478 1.00 87.12 235 LEU A N 1
ATOM 1833 C CA . LEU A 1 235 ? 15.069 1.322 -10.324 1.00 87.12 235 LEU A CA 1
ATOM 1834 C C . LEU A 1 235 ? 16.061 1.275 -9.159 1.00 87.12 235 LEU A C 1
ATOM 1836 O O . LEU A 1 235 ? 17.144 1.848 -9.251 1.00 87.12 235 LEU A O 1
ATOM 1840 N N . ALA A 1 236 ? 15.677 0.613 -8.068 1.00 86.94 236 ALA A N 1
ATOM 1841 C CA . ALA A 1 236 ? 16.404 0.597 -6.806 1.00 86.94 236 ALA A CA 1
ATOM 1842 C C . ALA A 1 236 ? 16.273 -0.775 -6.119 1.00 86.94 236 ALA A C 1
ATOM 1844 O O . ALA A 1 236 ? 15.623 -0.902 -5.082 1.00 86.94 236 ALA A O 1
ATOM 1845 N N . ALA A 1 237 ? 16.879 -1.811 -6.706 1.00 86.00 237 ALA A N 1
ATOM 1846 C CA . ALA A 1 237 ? 16.751 -3.197 -6.238 1.00 86.00 237 ALA A CA 1
ATOM 1847 C C . ALA A 1 237 ? 17.196 -3.402 -4.777 1.00 86.00 237 ALA A C 1
ATOM 1849 O O . ALA A 1 237 ? 16.573 -4.169 -4.046 1.00 86.00 237 ALA A O 1
ATOM 1850 N N . ASP A 1 238 ? 18.225 -2.671 -4.338 1.00 84.12 238 ASP A N 1
ATOM 1851 C CA . ASP A 1 238 ? 18.759 -2.762 -2.973 1.00 84.12 238 ASP A CA 1
ATOM 1852 C C . ASP A 1 238 ? 17.924 -1.995 -1.936 1.00 84.12 238 ASP A C 1
ATOM 1854 O O . ASP A 1 238 ? 18.137 -2.147 -0.731 1.00 84.12 238 ASP A O 1
ATOM 1858 N N . HIS A 1 239 ? 16.959 -1.180 -2.380 1.00 87.12 239 HIS A N 1
ATOM 1859 C CA . HIS A 1 239 ? 16.135 -0.382 -1.481 1.00 87.12 239 HIS A CA 1
ATOM 1860 C C . HIS A 1 239 ? 15.256 -1.291 -0.597 1.00 87.12 239 HIS A C 1
ATOM 1862 O O . HIS A 1 239 ? 14.649 -2.239 -1.106 1.00 87.12 239 HIS A O 1
ATOM 1868 N N . PRO A 1 240 ? 15.074 -0.990 0.704 1.00 87.31 240 PRO A N 1
ATOM 1869 C CA . PRO A 1 240 ? 14.298 -1.832 1.626 1.00 87.31 240 PRO A CA 1
ATOM 1870 C C . PRO A 1 240 ? 12.888 -2.179 1.126 1.00 87.31 240 PRO A C 1
ATOM 1872 O O . PRO A 1 240 ? 12.485 -3.341 1.129 1.00 87.31 240 PRO A O 1
ATOM 1875 N N . ILE A 1 241 ? 12.159 -1.181 0.611 1.00 88.56 241 ILE A N 1
ATOM 1876 C CA . ILE A 1 241 ? 10.822 -1.368 0.014 1.00 88.56 241 ILE A CA 1
ATOM 1877 C C . ILE A 1 241 ? 10.846 -2.316 -1.201 1.00 88.56 241 ILE A C 1
ATOM 1879 O O . ILE A 1 241 ? 9.853 -2.989 -1.452 1.00 88.56 241 ILE A O 1
ATOM 1883 N N . ALA A 1 242 ? 11.936 -2.380 -1.968 1.00 87.50 242 ALA A N 1
ATOM 1884 C CA . ALA A 1 242 ? 12.030 -3.260 -3.132 1.00 87.50 242 ALA A CA 1
ATOM 1885 C C . ALA A 1 242 ? 12.288 -4.719 -2.729 1.00 87.50 242 ALA A C 1
ATOM 1887 O O . ALA A 1 242 ? 11.624 -5.617 -3.242 1.00 87.50 242 ALA A O 1
ATOM 1888 N N . ARG A 1 243 ? 13.217 -4.947 -1.792 1.00 86.12 243 ARG A N 1
ATOM 1889 C CA . ARG A 1 243 ? 13.668 -6.295 -1.402 1.00 86.12 243 ARG A CA 1
ATOM 1890 C C . ARG A 1 243 ? 12.772 -7.005 -0.388 1.00 86.12 243 ARG A C 1
ATOM 1892 O O . ARG A 1 243 ? 12.779 -8.227 -0.318 1.00 86.12 243 ARG A O 1
ATOM 1899 N N . SER A 1 244 ? 12.066 -6.253 0.456 1.00 88.19 244 SER A N 1
ATOM 1900 C CA . SER A 1 244 ? 11.352 -6.834 1.596 1.00 88.19 244 SER A CA 1
ATOM 1901 C C . SER A 1 244 ? 10.065 -7.544 1.174 1.00 88.19 244 SER A C 1
ATOM 1903 O O . SER A 1 244 ? 9.422 -7.158 0.201 1.00 88.19 244 SER A O 1
ATOM 1905 N N . GLY A 1 245 ? 9.622 -8.527 1.960 1.00 90.25 245 GLY A N 1
ATOM 1906 C CA . GLY A 1 245 ? 8.269 -9.077 1.883 1.00 90.25 245 GLY A CA 1
ATOM 1907 C C . GLY A 1 245 ? 7.205 -8.263 2.636 1.00 90.25 245 GLY A C 1
ATOM 1908 O O . GLY A 1 245 ? 6.014 -8.583 2.582 1.00 90.25 245 GLY A O 1
ATOM 1909 N N . ARG A 1 246 ? 7.593 -7.186 3.330 1.00 91.25 246 ARG A N 1
ATOM 1910 C CA . ARG A 1 246 ? 6.706 -6.304 4.110 1.00 91.25 246 ARG A CA 1
ATOM 1911 C C . ARG A 1 246 ? 6.189 -5.129 3.285 1.00 91.25 246 ARG A C 1
ATOM 1913 O O . ARG A 1 246 ? 6.875 -4.611 2.400 1.00 91.25 246 ARG A O 1
ATOM 1920 N N . LEU A 1 247 ? 4.973 -4.677 3.587 1.00 91.50 247 LEU A N 1
ATOM 1921 C CA . LEU A 1 247 ? 4.422 -3.450 2.999 1.00 91.50 247 LEU A CA 1
ATOM 1922 C C . LEU A 1 247 ? 5.106 -2.189 3.545 1.00 91.50 247 LEU A C 1
ATOM 1924 O O . LEU A 1 247 ? 5.350 -1.258 2.783 1.00 91.50 247 LEU A O 1
ATOM 1928 N N . PHE A 1 248 ? 5.421 -2.176 4.842 1.00 91.56 248 PHE A N 1
ATOM 1929 C CA . PHE A 1 248 ? 5.911 -1.007 5.576 1.00 91.56 248 PHE A CA 1
ATOM 1930 C C . PHE A 1 248 ? 7.313 -1.268 6.140 1.00 91.56 248 PHE A C 1
ATOM 1932 O O . PHE A 1 248 ? 7.505 -1.381 7.348 1.00 91.56 248 PHE A O 1
ATOM 1939 N N . GLU A 1 249 ? 8.283 -1.418 5.241 1.00 87.31 249 GLU A N 1
ATOM 1940 C CA . GLU A 1 249 ? 9.690 -1.656 5.582 1.00 87.31 249 GLU A CA 1
ATOM 1941 C C . GLU A 1 249 ? 10.403 -0.345 5.960 1.00 87.31 249 GLU A C 1
ATOM 1943 O O . GLU A 1 249 ? 10.192 0.690 5.318 1.00 87.31 249 GLU A O 1
ATOM 1948 N N . ASP A 1 250 ? 11.274 -0.400 6.968 1.00 84.31 250 ASP A N 1
ATOM 1949 C CA . ASP A 1 250 ? 12.241 0.657 7.287 1.00 84.31 250 ASP A CA 1
ATOM 1950 C C . ASP A 1 250 ? 13.525 0.027 7.826 1.00 84.31 250 ASP A C 1
ATOM 1952 O O . ASP A 1 250 ? 13.527 -0.556 8.905 1.00 84.31 250 ASP A O 1
ATOM 1956 N N . GLU A 1 251 ? 14.620 0.122 7.072 1.00 78.94 251 GLU A N 1
ATOM 1957 C CA . GLU A 1 251 ? 15.903 -0.472 7.470 1.00 78.94 251 GLU A CA 1
ATOM 1958 C C . GLU A 1 251 ? 16.585 0.252 8.631 1.00 78.94 251 GLU A C 1
ATOM 1960 O O . GLU A 1 251 ? 17.490 -0.305 9.250 1.00 78.94 251 GLU A O 1
ATOM 1965 N N . ASN A 1 252 ? 16.156 1.480 8.934 1.00 80.69 252 ASN A N 1
ATOM 1966 C CA . ASN A 1 252 ? 16.685 2.242 10.061 1.00 80.69 252 ASN A CA 1
ATOM 1967 C C . ASN A 1 252 ? 16.065 1.791 11.387 1.00 80.69 252 ASN A C 1
ATOM 1969 O O . ASN A 1 252 ? 16.568 2.134 12.456 1.00 80.69 252 ASN A O 1
ATOM 1973 N N . GLU A 1 253 ? 14.977 1.025 11.324 1.00 77.12 253 GLU A N 1
ATOM 1974 C CA . GLU A 1 253 ? 14.282 0.515 12.492 1.00 77.12 253 GLU A CA 1
ATOM 1975 C C . GLU A 1 253 ? 14.850 -0.853 12.894 1.00 77.12 253 GLU A C 1
ATOM 1977 O O . GLU A 1 253 ? 15.020 -1.730 12.043 1.00 77.12 253 GLU A O 1
ATOM 1982 N N . PRO A 1 254 ? 15.069 -1.130 14.194 1.00 70.56 254 PRO A N 1
ATOM 1983 C CA . PRO A 1 254 ? 15.611 -2.415 14.644 1.00 70.56 254 PRO A CA 1
ATOM 1984 C C . PRO A 1 254 ? 14.776 -3.630 14.217 1.00 70.56 254 PRO A C 1
ATOM 1986 O O . PRO A 1 254 ? 15.286 -4.747 14.150 1.00 70.56 254 PRO A O 1
ATOM 1989 N N . SER A 1 255 ? 13.474 -3.423 13.998 1.00 65.25 255 SER A N 1
ATOM 1990 C CA . SER A 1 255 ? 12.524 -4.455 13.569 1.00 65.25 255 SER A CA 1
ATOM 1991 C C . SER A 1 255 ? 12.360 -4.545 12.047 1.00 65.25 255 SER A C 1
ATOM 1993 O O . SER A 1 255 ? 11.542 -5.337 11.580 1.00 65.25 255 SER A O 1
ATOM 1995 N N . PHE A 1 256 ? 13.131 -3.751 11.293 1.00 75.12 256 PHE A N 1
ATOM 1996 C CA . PHE A 1 256 ? 13.080 -3.613 9.835 1.00 75.12 256 PHE A CA 1
ATOM 1997 C C . PHE A 1 256 ? 11.702 -3.198 9.289 1.00 75.12 256 PHE A C 1
ATOM 1999 O O . PHE A 1 256 ? 11.424 -3.281 8.101 1.00 75.12 256 PHE A O 1
ATOM 2006 N N . GLN A 1 257 ? 10.811 -2.710 10.147 1.00 82.75 257 GLN A N 1
ATOM 2007 C CA . GLN A 1 257 ? 9.465 -2.268 9.796 1.00 82.75 257 GLN A CA 1
ATOM 2008 C C . GLN A 1 257 ? 9.174 -0.931 10.466 1.00 82.75 257 GLN A C 1
ATOM 2010 O O . GLN A 1 257 ? 9.807 -0.583 11.462 1.00 82.75 257 GLN A O 1
ATOM 2015 N N . TRP A 1 258 ? 8.188 -0.201 9.946 1.00 86.50 258 TRP A N 1
ATOM 2016 C CA . TRP A 1 258 ? 7.818 1.107 10.485 1.00 86.50 258 TRP A CA 1
ATOM 2017 C C . TRP A 1 258 ? 7.492 1.019 11.976 1.00 86.50 258 TRP A C 1
ATOM 2019 O O . TRP A 1 258 ? 6.640 0.228 12.395 1.00 86.50 258 TRP A O 1
ATOM 2029 N N . SER A 1 259 ? 8.149 1.860 12.774 1.00 83.75 259 SER A N 1
ATOM 2030 C CA . SER A 1 259 ? 7.912 1.910 14.212 1.00 83.75 259 SER A CA 1
ATOM 2031 C C . SER A 1 259 ? 6.510 2.396 14.555 1.00 83.75 259 SER A C 1
ATOM 2033 O O . SER A 1 259 ? 5.835 3.126 13.822 1.00 83.75 259 SER A O 1
ATOM 2035 N N . THR A 1 260 ? 6.082 2.043 15.760 1.00 80.69 260 THR A N 1
ATOM 2036 C CA . THR A 1 260 ? 4.835 2.528 16.358 1.00 80.69 260 THR A CA 1
ATOM 2037 C C . THR A 1 260 ? 4.828 4.032 16.515 1.00 80.69 260 THR A C 1
ATOM 2039 O O . THR A 1 260 ? 3.777 4.657 16.385 1.00 80.69 260 THR A O 1
ATOM 2042 N N . GLN A 1 261 ? 5.988 4.627 16.792 1.00 85.19 261 GLN A N 1
ATOM 2043 C CA . GLN A 1 261 ? 6.120 6.072 16.853 1.00 85.19 261 GLN A CA 1
ATOM 2044 C C . GLN A 1 261 ? 5.811 6.693 15.490 1.00 85.19 261 GLN A C 1
ATOM 2046 O O . GLN A 1 261 ? 4.901 7.520 15.414 1.00 85.19 261 GLN A O 1
ATOM 2051 N N . ARG A 1 262 ? 6.465 6.223 14.419 1.00 88.81 262 ARG A N 1
ATOM 2052 C CA . ARG A 1 262 ? 6.186 6.672 13.051 1.00 88.81 262 ARG A CA 1
ATOM 2053 C C . ARG A 1 262 ? 4.709 6.504 12.701 1.00 88.81 262 ARG A C 1
ATOM 2055 O O . ARG A 1 262 ? 4.073 7.436 12.218 1.00 88.81 262 ARG A O 1
ATOM 2062 N N . TYR A 1 263 ? 4.117 5.354 13.019 1.00 88.12 263 TYR A N 1
ATOM 2063 C CA . TYR A 1 263 ? 2.693 5.123 12.780 1.00 88.12 263 TYR A CA 1
ATOM 2064 C C . TYR A 1 263 ? 1.795 6.123 13.537 1.00 88.12 263 TYR A C 1
ATOM 2066 O O . TYR A 1 263 ? 0.921 6.760 12.941 1.00 88.12 263 TYR A O 1
ATOM 2074 N N . ARG A 1 264 ? 2.034 6.331 14.838 1.00 88.50 264 ARG A N 1
ATOM 2075 C CA . ARG A 1 264 ? 1.297 7.311 15.656 1.00 88.50 264 ARG A CA 1
ATOM 2076 C C . ARG A 1 264 ? 1.446 8.733 15.117 1.00 88.50 264 ARG A C 1
ATOM 2078 O O . ARG A 1 264 ? 0.472 9.485 15.117 1.00 88.50 264 ARG A O 1
ATOM 2085 N N . GLU A 1 265 ? 2.637 9.105 14.664 1.00 92.25 265 GLU A N 1
ATOM 2086 C CA . GLU A 1 265 ? 2.915 10.414 14.073 1.00 92.25 265 GLU A CA 1
ATOM 2087 C C . GLU A 1 265 ? 2.140 10.625 12.773 1.00 92.25 265 GLU A C 1
ATOM 2089 O O . GLU A 1 265 ? 1.491 11.662 12.628 1.00 92.25 265 GLU A O 1
ATOM 2094 N N . ILE A 1 266 ? 2.115 9.634 11.876 1.00 93.69 266 ILE A N 1
ATOM 2095 C CA . ILE A 1 266 ? 1.325 9.699 10.639 1.00 93.69 266 ILE A CA 1
ATOM 2096 C C . ILE A 1 266 ? -0.160 9.890 10.976 1.00 93.69 266 ILE A C 1
ATOM 2098 O O . ILE A 1 266 ? -0.801 10.794 10.435 1.00 93.69 266 ILE A O 1
ATOM 2102 N N . VAL A 1 267 ? -0.708 9.094 11.903 1.00 91.62 267 VAL A N 1
ATOM 2103 C CA . VAL A 1 267 ? -2.120 9.202 12.309 1.00 91.62 267 VAL A CA 1
ATOM 2104 C C . VAL A 1 267 ? -2.426 10.596 12.849 1.00 91.62 267 VAL A C 1
ATOM 2106 O O . VAL A 1 267 ? -3.373 11.235 12.388 1.00 91.62 267 VAL A O 1
ATOM 2109 N N . ARG A 1 268 ? -1.609 11.112 13.773 1.00 93.00 268 ARG A N 1
ATOM 2110 C CA . ARG A 1 268 ? -1.785 12.457 14.342 1.00 93.00 268 ARG A CA 1
ATOM 2111 C C . ARG A 1 268 ? -1.697 13.546 13.279 1.00 93.00 268 ARG A C 1
ATOM 2113 O O . ARG A 1 268 ? -2.561 14.418 13.231 1.00 93.00 268 ARG A O 1
ATOM 2120 N N . ARG A 1 269 ? -0.682 13.483 12.414 1.00 95.50 269 ARG A N 1
ATOM 2121 C CA . ARG A 1 269 ? -0.427 14.475 11.362 1.00 95.50 269 ARG A CA 1
ATOM 2122 C C . ARG A 1 269 ? -1.592 14.555 10.379 1.00 95.50 269 ARG A C 1
ATOM 2124 O O . ARG A 1 269 ? -2.113 15.640 10.136 1.00 95.50 269 ARG A O 1
ATOM 2131 N N . GLU A 1 270 ? -2.031 13.419 9.841 1.00 94.88 270 GLU A N 1
ATOM 2132 C CA . GLU A 1 270 ? -3.091 13.390 8.826 1.00 94.88 270 GLU A CA 1
ATOM 2133 C C . GLU A 1 270 ? -4.469 13.717 9.413 1.00 94.88 270 GLU A C 1
ATOM 2135 O O . GLU A 1 270 ? -5.262 14.418 8.785 1.00 94.88 270 GLU A O 1
ATOM 2140 N N . THR A 1 271 ? -4.759 13.268 10.637 1.00 91.81 271 THR A N 1
ATOM 2141 C CA . THR A 1 271 ? -6.032 13.594 11.297 1.00 91.81 271 THR A CA 1
ATOM 2142 C C . THR A 1 271 ? -6.095 15.070 11.686 1.00 91.81 271 THR A C 1
ATOM 2144 O O . THR A 1 271 ? -7.119 15.717 11.451 1.00 91.81 271 THR A O 1
ATOM 2147 N N . GLN A 1 272 ? -4.988 15.653 12.161 1.00 93.06 272 GLN A N 1
ATOM 2148 C CA . GLN A 1 272 ? -4.903 17.088 12.423 1.00 93.06 272 GLN A CA 1
ATOM 2149 C C . GLN A 1 272 ? -5.106 17.902 11.143 1.00 93.06 272 GLN A C 1
ATOM 2151 O O . GLN A 1 272 ? -5.903 18.838 11.145 1.00 93.06 272 GLN A O 1
ATOM 2156 N N . ALA A 1 273 ? -4.437 17.536 10.048 1.00 92.69 273 ALA A N 1
ATOM 2157 C CA . ALA A 1 273 ? -4.523 18.268 8.786 1.00 92.69 273 ALA A CA 1
ATOM 2158 C C . ALA A 1 273 ? -5.936 18.254 8.170 1.00 92.69 273 ALA A C 1
ATOM 2160 O O . ALA A 1 273 ? -6.338 19.223 7.532 1.00 92.69 273 ALA A O 1
ATOM 2161 N N . ARG A 1 274 ? -6.697 17.167 8.356 1.00 92.50 274 ARG A N 1
ATOM 2162 C CA . ARG A 1 274 ? -7.938 16.908 7.593 1.00 92.50 274 ARG A CA 1
ATOM 2163 C C . ARG A 1 274 ? -9.210 17.064 8.402 1.00 92.50 274 ARG A C 1
ATOM 2165 O O . ARG A 1 274 ? -10.243 17.477 7.877 1.00 92.50 274 ARG A O 1
ATOM 2172 N N . LEU A 1 275 ? -9.134 16.726 9.684 1.00 88.50 275 LEU A N 1
ATOM 2173 C CA . LEU A 1 275 ? -10.249 16.820 10.622 1.00 88.50 275 LEU A CA 1
ATOM 2174 C C . LEU A 1 275 ? -10.087 17.991 11.596 1.00 88.50 275 LEU A C 1
ATOM 2176 O O . LEU A 1 275 ? -11.001 18.254 12.374 1.00 88.50 275 LEU A O 1
ATOM 2180 N N . GLY A 1 276 ? -8.934 18.674 11.593 1.00 89.19 276 GLY A N 1
ATOM 2181 C CA . GLY A 1 276 ? -8.605 19.689 12.595 1.00 89.19 276 GLY A CA 1
ATOM 2182 C C . GLY A 1 276 ? -8.387 19.104 13.995 1.00 89.19 276 GLY A C 1
ATOM 2183 O O . GLY A 1 276 ? -8.420 19.846 14.974 1.00 89.19 276 GLY A O 1
ATOM 2184 N N . LYS A 1 277 ? -8.216 17.777 14.103 1.00 87.56 277 LYS A N 1
ATOM 2185 C CA . LYS A 1 277 ? -8.096 17.039 15.365 1.00 87.56 277 LYS A CA 1
ATOM 2186 C C . LYS A 1 277 ? -6.950 16.038 15.283 1.00 87.56 277 LYS A C 1
ATOM 2188 O O . LYS A 1 277 ? -7.016 15.116 14.481 1.00 87.56 277 LYS A O 1
ATOM 2193 N N . SER A 1 278 ? -5.956 16.169 16.152 1.00 88.88 278 SER A N 1
ATOM 2194 C CA . SER A 1 278 ? -4.882 15.185 16.312 1.00 88.88 278 SER A CA 1
ATOM 2195 C C . SER A 1 278 ? -5.408 13.962 17.069 1.00 88.88 278 SER A C 1
ATOM 2197 O O . SER A 1 278 ? -5.598 13.991 18.288 1.00 88.88 278 SER A O 1
ATOM 2199 N N . LEU A 1 279 ? -5.731 12.902 16.332 1.00 88.19 279 LEU A N 1
ATOM 2200 C CA . LEU A 1 279 ? -6.272 11.662 16.883 1.00 88.19 279 LEU A CA 1
ATOM 2201 C C . LEU A 1 279 ? -5.159 10.651 17.151 1.00 88.19 279 LEU A C 1
ATOM 2203 O O . LEU A 1 279 ? -4.091 10.688 16.545 1.00 88.19 279 LEU A O 1
ATOM 2207 N N . THR A 1 280 ? -5.440 9.719 18.057 1.00 87.81 280 THR A N 1
ATOM 2208 C CA . THR A 1 280 ? -4.603 8.541 18.293 1.00 87.81 280 THR A CA 1
ATOM 2209 C C . THR A 1 280 ? -5.236 7.307 17.647 1.00 87.81 280 THR A C 1
ATOM 2211 O O . THR A 1 280 ? -6.422 7.321 17.295 1.00 87.81 280 THR A O 1
ATOM 2214 N N . ILE A 1 281 ? -4.457 6.232 17.504 1.00 85.31 281 ILE A N 1
ATOM 2215 C CA . ILE A 1 281 ? -4.935 4.947 16.970 1.00 85.31 281 ILE A CA 1
ATOM 2216 C C . ILE A 1 281 ? -6.075 4.410 17.846 1.00 85.31 281 ILE A C 1
ATOM 2218 O O . ILE A 1 281 ? -7.103 3.980 17.334 1.00 85.31 281 ILE A O 1
ATOM 2222 N N . GLU A 1 282 ? -5.951 4.531 19.167 1.00 83.81 282 GLU A N 1
ATOM 2223 C CA . GLU A 1 282 ? -6.935 4.080 20.154 1.00 83.81 282 GLU A CA 1
ATOM 2224 C C . GLU A 1 282 ? -8.266 4.830 20.000 1.00 83.81 282 GLU A C 1
ATOM 2226 O O . GLU A 1 282 ? -9.337 4.220 20.019 1.00 83.81 282 GLU A O 1
ATOM 2231 N N . LYS A 1 283 ? -8.222 6.150 19.755 1.00 84.06 283 LYS A N 1
ATOM 2232 C CA . LYS A 1 283 ? -9.433 6.944 19.489 1.00 84.06 283 LYS A CA 1
ATOM 2233 C C . LYS A 1 283 ? -10.134 6.498 18.206 1.00 84.06 283 LYS A C 1
ATOM 2235 O O . LYS A 1 283 ? -11.360 6.376 18.216 1.00 84.06 283 LYS A O 1
ATOM 2240 N N . ILE A 1 284 ? -9.388 6.215 17.136 1.00 85.56 284 ILE A N 1
ATOM 2241 C CA . ILE A 1 284 ? -9.948 5.685 15.880 1.00 85.56 284 ILE A CA 1
ATOM 2242 C C . ILE A 1 284 ? -10.551 4.293 16.117 1.00 85.56 284 ILE A C 1
ATOM 2244 O O . ILE A 1 284 ? -11.719 4.068 15.795 1.00 85.56 284 ILE A O 1
ATOM 2248 N N . ASN A 1 285 ? -9.809 3.399 16.772 1.00 83.56 285 ASN A N 1
ATOM 2249 C CA . ASN A 1 285 ? -10.270 2.064 17.148 1.00 83.56 285 ASN A CA 1
ATOM 2250 C C . ASN A 1 285 ? -11.570 2.119 17.961 1.00 83.56 285 ASN A C 1
ATOM 2252 O O . ASN A 1 285 ? -12.496 1.365 17.676 1.00 83.56 285 ASN A O 1
ATOM 2256 N N . SER A 1 286 ? -11.694 3.043 18.921 1.00 80.38 286 SER A N 1
ATOM 2257 C CA . SER A 1 286 ? -12.910 3.199 19.734 1.00 80.38 286 SER A CA 1
ATOM 2258 C C . SER A 1 286 ? -14.162 3.482 18.893 1.00 80.38 286 SER A C 1
ATOM 2260 O O . SER A 1 286 ? -15.263 3.057 19.246 1.00 80.38 286 SER A O 1
ATOM 2262 N N . VAL A 1 287 ? -14.020 4.220 17.788 1.00 81.75 287 VAL A N 1
ATOM 2263 C CA . VAL A 1 287 ? -15.125 4.533 16.874 1.00 81.75 287 VAL A CA 1
ATOM 2264 C C . VAL A 1 287 ? -15.443 3.329 16.004 1.00 81.75 287 VAL A C 1
ATOM 2266 O O . VAL A 1 287 ? -16.613 2.976 15.883 1.00 81.75 287 VAL A O 1
ATOM 2269 N N . LEU A 1 288 ? -14.418 2.664 15.467 1.00 77.19 288 LEU A N 1
ATOM 2270 C CA . LEU A 1 288 ? -14.584 1.456 14.659 1.00 77.19 288 LEU A CA 1
ATOM 2271 C C . LEU A 1 288 ? -15.268 0.342 15.458 1.00 77.19 288 LEU A C 1
ATOM 2273 O O . LEU A 1 288 ? -16.248 -0.227 14.994 1.00 77.19 288 LEU A O 1
ATOM 2277 N N . VAL A 1 289 ? -14.835 0.091 16.696 1.00 75.75 289 VAL A N 1
ATOM 2278 C CA . VAL A 1 289 ? -15.461 -0.907 17.577 1.00 75.75 289 VAL A CA 1
ATOM 2279 C C . VAL A 1 289 ? -16.919 -0.547 17.872 1.00 75.75 289 VAL A C 1
ATOM 2281 O O . VAL A 1 289 ? -17.782 -1.419 17.825 1.00 75.75 289 VAL A O 1
ATOM 2284 N N . ARG A 1 290 ? -17.226 0.729 18.149 1.00 75.69 290 ARG A N 1
ATOM 2285 C CA . ARG A 1 290 ? -18.615 1.179 18.359 1.00 75.69 290 ARG A CA 1
ATOM 2286 C C . ARG A 1 290 ? -19.478 0.994 17.111 1.00 75.69 290 ARG A C 1
ATOM 2288 O O . ARG A 1 290 ? -20.626 0.585 17.239 1.00 75.69 290 ARG A O 1
ATOM 2295 N N . HIS A 1 291 ? -18.930 1.267 15.931 1.00 74.31 291 HIS A N 1
ATOM 2296 C CA . HIS A 1 291 ? -19.627 1.064 14.665 1.00 74.31 291 HIS A CA 1
ATOM 2297 C C . HIS A 1 291 ? -19.908 -0.417 14.400 1.00 74.31 291 HIS A C 1
ATOM 2299 O O . HIS A 1 291 ? -21.051 -0.777 14.140 1.00 74.31 291 HIS A O 1
ATOM 2305 N N . LEU A 1 292 ? -18.900 -1.279 14.558 1.00 69.81 292 LEU A N 1
ATOM 2306 C CA . LEU A 1 292 ? -19.051 -2.727 14.396 1.00 69.81 292 LEU A CA 1
ATOM 2307 C C . LEU A 1 292 ? -20.110 -3.285 15.348 1.00 69.81 292 LEU A C 1
ATOM 2309 O O . LEU A 1 292 ? -20.953 -4.063 14.926 1.00 69.81 292 LEU A O 1
ATOM 2313 N N . LYS A 1 293 ? -20.152 -2.817 16.605 1.00 68.00 293 LYS A N 1
ATOM 2314 C CA . LYS A 1 293 ? -21.209 -3.203 17.558 1.00 68.00 293 LYS A CA 1
ATOM 2315 C C . LYS A 1 293 ? -22.613 -2.844 17.071 1.00 68.00 293 LYS A C 1
ATOM 2317 O O . LYS A 1 293 ? -23.558 -3.550 17.404 1.00 68.00 293 LYS A O 1
ATOM 2322 N N . ALA A 1 294 ? -22.754 -1.734 16.351 1.00 70.44 294 ALA A N 1
ATOM 2323 C CA . ALA A 1 294 ? -24.046 -1.243 15.890 1.00 70.44 294 ALA A CA 1
ATOM 2324 C C . ALA A 1 294 ? -24.522 -1.931 14.602 1.00 70.44 294 ALA A C 1
ATOM 2326 O O . ALA A 1 294 ? -25.725 -2.110 14.435 1.00 70.44 294 ALA A O 1
ATOM 2327 N N . VAL A 1 295 ? -23.604 -2.287 13.699 1.00 66.25 295 VAL A N 1
ATOM 2328 C CA . VAL A 1 295 ? -23.947 -2.803 12.361 1.00 66.25 295 VAL A CA 1
ATOM 2329 C C . VAL A 1 295 ? -23.799 -4.321 12.269 1.00 66.25 295 VAL A C 1
ATOM 2331 O O . VAL A 1 295 ? -24.628 -4.972 11.644 1.00 66.25 295 VAL A O 1
ATOM 2334 N N . GLU A 1 296 ? -22.784 -4.897 12.916 1.00 63.31 296 GLU A N 1
ATOM 2335 C CA . GLU A 1 296 ? -22.438 -6.322 12.823 1.00 63.31 296 GLU A CA 1
ATOM 2336 C C . GLU A 1 296 ? -22.002 -6.856 14.206 1.00 63.31 296 GLU A C 1
ATOM 2338 O O . GLU A 1 296 ? -20.834 -7.201 14.415 1.00 63.31 296 GLU A O 1
ATOM 2343 N N . PRO A 1 297 ? -22.920 -6.915 15.196 1.00 59.31 297 PRO A N 1
ATOM 2344 C CA . PRO A 1 297 ? -22.582 -7.258 16.582 1.00 59.31 297 PRO A CA 1
ATOM 2345 C C . PRO A 1 297 ? -21.941 -8.647 16.726 1.00 59.31 297 PRO A C 1
ATOM 2347 O O . PRO A 1 297 ? -21.149 -8.863 17.641 1.00 59.31 297 PRO A O 1
ATOM 2350 N N . GLU A 1 298 ? -22.231 -9.566 15.803 1.00 57.22 298 GLU A N 1
ATOM 2351 C CA . GLU A 1 298 ? -21.674 -10.924 15.754 1.00 57.22 298 GLU A CA 1
ATOM 2352 C C . GLU A 1 298 ? -20.163 -10.949 15.461 1.00 57.22 298 GLU A C 1
ATOM 2354 O O . GLU A 1 298 ? -19.467 -11.883 15.859 1.00 57.22 298 GLU A O 1
ATOM 2359 N N . LEU A 1 299 ? -19.632 -9.902 14.816 1.00 53.09 299 LEU A N 1
ATOM 2360 C CA . LEU A 1 299 ? -18.206 -9.755 14.507 1.00 53.09 299 LEU A CA 1
ATOM 2361 C C . LEU A 1 299 ? -17.409 -9.099 15.641 1.00 53.09 299 LEU A C 1
ATOM 2363 O O . LEU A 1 299 ? -16.176 -9.052 15.588 1.00 53.09 299 LEU A O 1
ATOM 2367 N N . VAL A 1 300 ? -18.082 -8.616 16.691 1.00 51.53 300 VAL A N 1
ATOM 2368 C CA . VAL A 1 300 ? -17.430 -8.019 17.859 1.00 51.53 300 VAL A CA 1
ATOM 2369 C C . VAL A 1 300 ? -17.171 -9.096 18.904 1.00 51.53 300 VAL A C 1
ATOM 2371 O O . VAL A 1 300 ? -18.028 -9.440 19.716 1.00 51.53 300 VAL A O 1
ATOM 2374 N N . ALA A 1 301 ? -15.949 -9.629 18.917 1.00 49.75 301 ALA A N 1
ATOM 2375 C CA . ALA A 1 301 ? -15.557 -10.617 19.915 1.00 49.75 301 ALA A CA 1
ATOM 2376 C C . ALA A 1 301 ? -15.597 -10.022 21.346 1.00 49.75 301 ALA A C 1
ATOM 2378 O O . ALA A 1 301 ? -15.213 -8.865 21.533 1.00 49.75 301 ALA A O 1
ATOM 2379 N N . PRO A 1 302 ? -15.921 -10.813 22.392 1.00 40.94 302 PRO A N 1
ATOM 2380 C CA . PRO A 1 302 ? -15.961 -10.346 23.786 1.00 40.94 302 PRO A CA 1
ATOM 2381 C C . PRO A 1 302 ? -14.668 -9.667 24.282 1.00 40.94 302 PRO A C 1
ATOM 2383 O O . PRO A 1 302 ? -14.725 -8.826 25.166 1.00 40.94 302 PRO A O 1
ATOM 2386 N N . GLY A 1 303 ? -13.503 -9.968 23.691 1.00 39.84 303 GLY A N 1
ATOM 2387 C CA . GLY A 1 303 ? -12.220 -9.317 24.005 1.00 39.84 303 GLY A CA 1
ATOM 2388 C C . GLY A 1 303 ? -12.047 -7.903 23.424 1.00 39.84 303 GLY A C 1
ATOM 2389 O O . GLY A 1 303 ? -11.318 -7.102 24.000 1.00 39.84 303 GLY A O 1
ATOM 2390 N N . MET A 1 304 ? -12.772 -7.541 22.354 1.00 45.69 304 MET A N 1
ATOM 2391 C CA . MET A 1 304 ? -12.839 -6.152 21.856 1.00 45.69 304 MET A CA 1
ATOM 2392 C C . MET A 1 304 ? -13.554 -5.222 22.853 1.00 45.69 304 MET A C 1
ATOM 2394 O O . MET A 1 304 ? -13.486 -4.001 22.722 1.00 45.69 304 MET A O 1
ATOM 2398 N N . MET A 1 305 ? -14.236 -5.784 23.862 1.00 41.28 305 MET A N 1
ATOM 2399 C CA . MET A 1 305 ? -14.877 -5.034 24.945 1.00 41.28 305 MET A CA 1
ATOM 2400 C C . MET A 1 305 ? -13.861 -4.416 25.915 1.00 41.28 305 MET A C 1
ATOM 2402 O O . MET A 1 305 ? -14.169 -3.378 26.495 1.00 41.28 305 MET A O 1
ATOM 2406 N N . ALA A 1 306 ? -12.657 -4.988 26.059 1.00 40.94 306 ALA A N 1
ATOM 2407 C CA . ALA A 1 306 ? -11.638 -4.482 26.986 1.00 40.94 306 ALA A CA 1
ATOM 2408 C C . ALA A 1 306 ? -11.069 -3.121 26.534 1.00 40.94 306 ALA A C 1
ATOM 2410 O O . ALA A 1 306 ? -11.009 -2.190 27.325 1.00 40.94 306 ALA A O 1
ATOM 2411 N N . VAL A 1 307 ? -10.820 -2.944 25.227 1.00 41.72 307 VAL A N 1
ATOM 2412 C CA . VAL A 1 307 ? -10.324 -1.677 24.640 1.00 41.72 307 VAL A CA 1
ATOM 2413 C C . VAL A 1 307 ? -11.310 -0.516 24.819 1.00 41.72 307 VAL A C 1
ATOM 2415 O O . VAL A 1 307 ? -10.910 0.639 24.854 1.00 41.72 307 VAL A O 1
ATOM 2418 N N . VAL A 1 308 ? -12.612 -0.794 24.927 1.00 38.00 308 VAL A N 1
ATOM 2419 C CA . VAL A 1 308 ? -13.631 0.247 25.168 1.00 38.00 308 VAL A CA 1
ATOM 2420 C C . VAL A 1 308 ? -13.789 0.541 26.662 1.00 38.00 308 VAL A C 1
ATOM 2422 O O . VAL A 1 308 ? -14.216 1.635 27.020 1.00 38.00 308 VAL A O 1
ATOM 2425 N N . SER A 1 309 ? -13.439 -0.418 27.521 1.00 34.06 309 SER A N 1
ATOM 2426 C CA . SER A 1 309 ? -13.568 -0.297 28.976 1.00 34.06 309 SER A CA 1
ATOM 2427 C C . SER A 1 309 ? -12.415 0.509 29.585 1.00 34.06 309 SER A C 1
ATOM 2429 O O . SER A 1 309 ? -12.653 1.254 30.528 1.00 34.06 309 SER A O 1
ATOM 2431 N N . ASP A 1 310 ? -11.222 0.451 28.981 1.00 32.84 310 ASP A N 1
ATOM 2432 C CA . ASP A 1 310 ? -10.024 1.172 29.448 1.00 32.84 310 ASP A CA 1
ATOM 2433 C C . ASP A 1 310 ? -9.850 2.576 28.825 1.00 32.84 310 ASP A C 1
ATOM 2435 O O . ASP A 1 310 ? -8.948 3.315 29.199 1.00 32.84 310 ASP A O 1
ATOM 2439 N N . VAL A 1 311 ? -10.720 2.989 27.889 1.00 37.59 311 VAL A N 1
ATOM 2440 C CA . VAL A 1 311 ? -10.745 4.374 27.346 1.00 37.59 311 VAL A CA 1
ATOM 2441 C C . VAL A 1 311 ? -11.590 5.315 28.225 1.00 37.59 311 VAL A C 1
ATOM 2443 O O . VAL A 1 311 ? -11.719 6.507 27.946 1.00 37.59 311 VAL A O 1
ATOM 2446 N N . VAL A 1 312 ? -12.126 4.806 29.336 1.00 38.25 312 VAL A N 1
ATOM 2447 C CA . VAL A 1 312 ? -12.406 5.638 30.504 1.00 38.25 312 VAL A CA 1
ATOM 2448 C C . VAL A 1 312 ? -11.197 5.505 31.417 1.00 38.25 312 VAL A C 1
ATOM 2450 O O . VAL A 1 312 ? -11.106 4.524 32.144 1.00 38.25 312 VAL A O 1
ATOM 2453 N N . LEU A 1 313 ? -10.272 6.458 31.324 1.00 31.97 313 LEU A N 1
ATOM 2454 C CA . LEU A 1 313 ? -9.615 7.156 32.435 1.00 31.97 313 LEU A CA 1
ATOM 2455 C C . LEU A 1 313 ? -8.510 8.059 31.851 1.00 31.97 313 LEU A C 1
ATOM 2457 O O . LEU A 1 313 ? -7.664 7.602 31.085 1.00 31.97 313 LEU A O 1
ATOM 2461 N N . ASP A 1 314 ? -8.603 9.330 32.249 1.00 31.56 314 ASP A N 1
ATOM 2462 C CA . ASP A 1 314 ? -7.796 10.526 31.938 1.00 31.56 314 ASP A CA 1
ATOM 2463 C C . ASP A 1 314 ? -8.015 11.251 30.590 1.00 31.56 314 ASP A C 1
ATOM 2465 O O . ASP A 1 314 ? -7.503 10.841 29.521 1.00 31.56 314 ASP A O 1
#

Sequence (314 aa):
MASAVHHDFIFRGPLKVEDVVKLGNQLSTEAASLLCKELLFTNTNVIDRVVLGQLRDDLTDGADGHFFATDERTDFRAAGCRFDIPANIETGNGKPETEKAALRGIVRDSLFYGVMNGTLHPILKIYEDNLIKFLEYMLLLLLLTGAQPDQLSERPRADHTRHPDGAVGELASITHVNDGPNVRNVVIMDGRVTIITPNRFRGAKTSLLYRSPWPVVSKLLVVYLVSVRPFFATLAADHPIARSGRLFEDENEPSFQWSTQRYREIVRRETQARLGKSLTIEKINSVLVRHLKAVEPELVAPGMMAVVSDVVLD

pLDDT: mean 78.82, std 19.24, range [26.89, 98.06]

Secondary structure (DSSP, 8-state):
---------S--SPPPHHHHHHHHHHHHHHHHHIIIIIIS-S-GGGGGG--GGG----SS---TT--TTT-TT--TTTTT----HHHHHHH-TTS-HHHHHHHHHHHHHHHHH-S--S---HHHHHHHHHHHHHHHHHHHHHHHHSSS---B--PPPSS-SS-SS---BGGGG-BSS-BTTB--SEEEETTEEEEEEE--SSSSTT-EEEE---HHHHHHHHHIIIIIHHHHHHH-TTSHHHH-SBSSB-TTSTTSB--HHHHHHHHHHHHHHHHSS---HHHHHHHHHHHHHHH-GGGS-TTHHHHHHTT---